Protein AF-A0A2H9QKM1-F1 (afdb_monomer)

Solvent-accessible surface area (backbone atoms only — not comparable to full-atom values): 17966 Å² total; per-residue (Å²): 13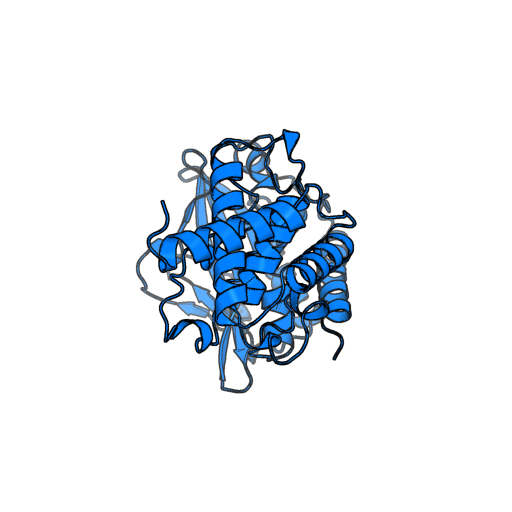3,66,40,66,62,49,45,54,48,51,54,49,50,53,55,52,51,42,43,75,68,54,23,48,74,51,79,57,64,64,47,59,53,91,86,40,88,87,45,83,39,29,61,50,55,57,64,81,44,51,69,33,75,79,66,63,50,54,87,57,21,40,31,41,58,24,64,21,42,41,70,70,60,76,67,61,73,90,49,93,82,51,65,68,65,73,42,75,77,72,76,69,18,51,45,38,22,36,29,37,41,32,26,55,92,40,57,63,59,53,42,54,49,51,48,44,44,44,46,64,74,67,57,45,59,59,92,38,41,38,35,42,32,52,82,85,57,70,80,45,66,63,45,59,77,74,36,54,68,49,70,47,90,68,71,69,67,86,36,51,42,77,74,90,47,90,63,34,37,29,46,40,33,37,36,26,39,52,34,89,87,68,48,71,41,76,45,34,36,44,26,46,30,27,47,73,90,44,70,52,20,38,37,39,38,28,43,45,36,53,33,47,16,53,74,70,55,44,72,56,70,69,37,38,76,52,55,82,56,51,57,86,84,56,72,70,42,53,68,58,51,36,49,44,39,37,47,25,53,59,40,58,46,69,69,91,74,57,49,73,68,51,52,52,54,50,53,51,44,46,46,48,49,32,51,49,24,67,76,70,74,49,54,59,67,56,54,44,51,33,30,30,54,41,16,34,72,78,69,74,30,67,56,65,69,68,53,56,58,54,37,49,52,42,41,50,50,53,52,29,55,77,68,73,49,130

Radius of gyration: 20.8 Å; Cα contacts (8 Å, |Δi|>4): 528; chains: 1; bounding box: 58×42×55 Å

Structure (mmCIF, N/CA/C/O backbone):
data_AF-A0A2H9QKM1-F1
#
_entry.id   AF-A0A2H9QKM1-F1
#
loop_
_atom_site.group_PDB
_atom_site.id
_atom_site.type_symbol
_atom_site.label_atom_id
_atom_site.label_alt_id
_atom_site.label_comp_id
_atom_site.label_asym_id
_atom_site.label_entity_id
_atom_site.label_seq_id
_atom_site.pdbx_PDB_ins_code
_atom_site.Cartn_x
_atom_site.Cartn_y
_atom_site.Cartn_z
_atom_site.occupancy
_atom_site.B_iso_or_equiv
_atom_site.auth_seq_id
_atom_site.auth_comp_id
_atom_site.auth_asym_id
_atom_site.auth_atom_id
_atom_site.pdbx_PDB_model_num
ATOM 1 N N . MET A 1 1 ? -13.437 -9.095 -16.627 1.00 64.94 1 MET A N 1
ATOM 2 C CA . MET A 1 1 ? -13.881 -8.281 -15.471 1.00 64.94 1 MET A CA 1
ATOM 3 C C . MET A 1 1 ? -13.025 -7.022 -15.435 1.00 64.94 1 MET A C 1
ATOM 5 O O . MET A 1 1 ? -11.835 -7.138 -15.683 1.00 64.94 1 MET A O 1
ATOM 9 N N . ASN A 1 2 ? -13.596 -5.833 -15.216 1.00 85.94 2 ASN A N 1
ATOM 10 C CA . ASN A 1 2 ? -12.816 -4.588 -15.209 1.00 85.94 2 ASN A CA 1
ATOM 11 C C . ASN A 1 2 ? -12.286 -4.306 -13.789 1.00 85.94 2 ASN A C 1
ATOM 13 O O . ASN A 1 2 ? -12.997 -3.730 -12.965 1.00 85.94 2 ASN A O 1
ATOM 17 N N . TYR A 1 3 ? -11.052 -4.738 -13.501 1.00 89.69 3 TYR A N 1
ATOM 18 C CA . TYR A 1 3 ? -10.410 -4.554 -12.191 1.00 89.69 3 TYR A CA 1
ATOM 19 C C . TYR A 1 3 ? -10.245 -3.080 -11.816 1.00 89.69 3 TYR A C 1
ATOM 21 O O . TYR A 1 3 ? -10.361 -2.734 -10.643 1.00 89.69 3 TYR A O 1
ATOM 29 N N . ASP A 1 4 ? -10.030 -2.193 -12.792 1.00 89.31 4 ASP A N 1
ATOM 30 C CA . ASP A 1 4 ? -9.910 -0.759 -12.531 1.00 89.31 4 ASP A CA 1
ATOM 31 C C . ASP A 1 4 ? -11.201 -0.166 -11.977 1.00 89.31 4 ASP A C 1
ATOM 33 O O . ASP A 1 4 ? -11.195 0.543 -10.969 1.00 89.31 4 ASP A O 1
ATOM 37 N N . TYR A 1 5 ? -12.317 -0.496 -12.628 1.00 92.31 5 TYR A N 1
ATOM 38 C CA . TYR A 1 5 ? -13.631 -0.085 -12.163 1.00 92.31 5 TYR A CA 1
ATOM 39 C C . TYR A 1 5 ? -13.862 -0.569 -10.730 1.00 92.31 5 TYR A C 1
ATOM 41 O O . TYR A 1 5 ? -14.272 0.221 -9.881 1.00 92.31 5 TYR A O 1
ATOM 49 N N . LEU A 1 6 ? -13.542 -1.834 -10.438 1.00 93.94 6 LEU A N 1
ATOM 50 C CA . LEU A 1 6 ? -13.761 -2.397 -9.110 1.00 93.94 6 LEU A CA 1
ATOM 51 C C . LEU A 1 6 ? -12.872 -1.753 -8.039 1.00 93.94 6 LEU A C 1
ATOM 53 O O . LEU A 1 6 ? -13.387 -1.387 -6.986 1.00 93.94 6 LEU A O 1
ATOM 57 N N . ARG A 1 7 ? -11.582 -1.518 -8.314 1.00 94.56 7 ARG A N 1
ATOM 58 C CA . ARG A 1 7 ? -10.702 -0.760 -7.405 1.00 94.56 7 ARG A CA 1
ATOM 59 C C . ARG A 1 7 ? -11.275 0.619 -7.096 1.00 94.56 7 ARG A C 1
ATOM 61 O O . ARG A 1 7 ? -11.343 1.019 -5.936 1.00 94.56 7 ARG A O 1
ATOM 68 N N . LYS A 1 8 ? -11.731 1.340 -8.125 1.00 95.19 8 LYS A N 1
ATOM 69 C CA . LYS A 1 8 ? -12.363 2.656 -7.959 1.00 95.19 8 LYS A CA 1
ATOM 70 C C . LYS A 1 8 ? -13.633 2.566 -7.107 1.00 95.19 8 LYS A C 1
ATOM 72 O O . LYS A 1 8 ? -13.843 3.436 -6.264 1.00 95.19 8 LYS A O 1
ATOM 77 N N . GLN A 1 9 ? -14.441 1.513 -7.265 1.00 97.50 9 GLN A N 1
ATOM 78 C CA . GLN A 1 9 ? -15.612 1.280 -6.411 1.00 97.50 9 GLN A CA 1
ATOM 79 C C . GLN A 1 9 ? -15.235 0.939 -4.966 1.00 97.50 9 GLN A C 1
ATOM 81 O O . GLN A 1 9 ? -15.855 1.480 -4.056 1.00 97.50 9 GLN A O 1
ATOM 86 N N . HIS A 1 10 ? -14.224 0.101 -4.728 1.00 97.69 10 HIS A N 1
ATOM 87 C CA . HIS A 1 10 ? -13.756 -0.219 -3.377 1.00 97.69 10 HIS A CA 1
ATOM 88 C C . HIS A 1 10 ? -13.208 1.025 -2.667 1.00 97.69 10 HIS A C 1
ATOM 90 O O . HIS A 1 10 ? -13.640 1.337 -1.561 1.00 97.69 10 HIS A O 1
ATOM 96 N N . ALA A 1 11 ? -12.361 1.814 -3.335 1.00 98.19 11 ALA A N 1
ATOM 97 C CA . ALA A 1 11 ? -11.878 3.083 -2.792 1.00 98.19 11 ALA A CA 1
ATOM 98 C C . ALA A 1 11 ? -13.027 4.052 -2.475 1.00 98.19 11 ALA A C 1
ATOM 100 O O . ALA A 1 11 ? -13.064 4.637 -1.396 1.00 98.19 11 ALA A O 1
ATOM 101 N N . LYS A 1 12 ? -13.998 4.195 -3.388 1.00 98.38 12 LYS A N 1
ATOM 102 C CA . LYS A 1 12 ? -15.183 5.028 -3.153 1.00 98.38 12 LYS A CA 1
ATOM 103 C C . LYS A 1 12 ? -16.004 4.519 -1.967 1.00 98.38 12 LYS A C 1
ATOM 105 O O . LYS A 1 12 ? -16.398 5.318 -1.129 1.00 98.38 12 LYS A O 1
ATOM 110 N N . THR A 1 13 ? -16.231 3.209 -1.885 1.00 98.69 13 THR A N 1
ATOM 111 C CA . THR A 1 13 ? -16.990 2.569 -0.801 1.00 98.69 13 THR A CA 1
ATOM 112 C C . THR A 1 13 ? -16.332 2.832 0.547 1.00 98.69 13 THR A C 1
ATOM 114 O O . THR A 1 13 ? -17.009 3.279 1.464 1.00 98.69 13 THR A O 1
ATOM 117 N N . PHE A 1 14 ? -15.016 2.632 0.645 1.00 98.81 14 PHE A N 1
ATOM 118 C CA . PHE A 1 14 ? -14.242 2.892 1.857 1.00 98.81 14 PHE A CA 1
ATOM 119 C C . PHE A 1 14 ? -14.338 4.358 2.301 1.00 98.81 14 PHE A C 1
ATOM 121 O O . PHE A 1 14 ? -14.746 4.639 3.425 1.00 98.81 14 PHE A O 1
ATOM 128 N N . LEU A 1 15 ? -14.022 5.299 1.404 1.00 98.75 15 LEU A N 1
ATOM 129 C CA . LEU A 1 15 ? -14.005 6.727 1.735 1.00 98.75 15 LEU A CA 1
ATOM 130 C C . LEU A 1 15 ? -15.406 7.255 2.069 1.00 98.75 15 LEU A C 1
ATOM 132 O O . LEU A 1 15 ? -15.564 8.027 3.009 1.00 98.75 15 LEU A O 1
ATOM 136 N N . SER A 1 16 ? -16.436 6.845 1.320 1.00 98.62 16 SER A N 1
ATOM 137 C CA . SER A 1 16 ? -17.819 7.235 1.612 1.00 98.62 16 SER A CA 1
ATOM 138 C C . SER A 1 16 ? -18.305 6.650 2.934 1.00 98.62 16 SER A C 1
ATOM 140 O O . SER A 1 16 ? -18.938 7.371 3.698 1.00 98.62 16 SER A O 1
ATOM 142 N N . PHE A 1 17 ? -17.965 5.396 3.238 1.00 98.81 17 PHE A N 1
ATOM 143 C CA . PHE A 1 17 ? -18.330 4.765 4.502 1.00 98.81 17 PHE A CA 1
ATOM 144 C C . PHE A 1 17 ? -17.767 5.523 5.706 1.00 98.81 17 PHE A C 1
ATOM 146 O O . PHE A 1 17 ? -18.523 5.912 6.591 1.00 98.81 17 PHE A O 1
ATOM 153 N N . PHE A 1 18 ? -16.463 5.797 5.731 1.00 98.62 18 PHE A N 1
ATOM 154 C CA . PHE A 1 18 ? -15.870 6.498 6.871 1.00 98.62 18 PHE A CA 1
ATOM 155 C C . PHE A 1 18 ? -16.282 7.969 6.939 1.00 98.62 18 PHE A C 1
ATOM 157 O O . PHE A 1 18 ? -16.478 8.499 8.030 1.00 98.62 18 PHE A O 1
ATOM 164 N N . LYS A 1 19 ? -16.557 8.607 5.795 1.00 98.56 19 LYS A N 1
ATOM 165 C CA . LYS A 1 19 ? -17.196 9.928 5.776 1.00 98.56 19 LYS A CA 1
ATOM 166 C C . LYS A 1 19 ? -18.591 9.913 6.416 1.00 98.56 19 LYS A C 1
ATOM 168 O O . LYS A 1 19 ? -18.924 10.833 7.156 1.00 98.56 19 LYS A O 1
ATOM 173 N N . GLU A 1 20 ? -19.406 8.886 6.160 1.00 98.50 20 GLU A N 1
ATOM 174 C CA . GLU A 1 20 ? -20.713 8.692 6.821 1.00 98.50 20 GLU A CA 1
ATOM 175 C C . GLU A 1 20 ? -20.558 8.482 8.338 1.00 98.50 20 GLU A C 1
ATOM 177 O O . GLU A 1 20 ? -21.416 8.912 9.107 1.00 98.50 20 GLU A O 1
ATOM 182 N N . LYS A 1 21 ? -19.439 7.888 8.773 1.00 98.31 21 LYS A N 1
ATOM 183 C CA . LYS A 1 21 ? -19.035 7.753 10.185 1.00 98.31 21 LYS A CA 1
ATOM 184 C C . LYS A 1 21 ? -18.364 9.005 10.766 1.00 98.31 21 LYS A C 1
ATOM 186 O O . LYS A 1 21 ? -17.842 8.951 11.871 1.00 98.31 21 LYS A O 1
ATOM 191 N N . GLN A 1 22 ? -18.431 10.132 10.052 1.00 98.25 22 GLN A N 1
ATOM 192 C CA . GLN A 1 22 ? -17.915 11.445 10.455 1.00 98.25 22 GLN A CA 1
ATOM 193 C C . GLN A 1 22 ? -16.386 11.579 10.490 1.00 98.25 22 GLN A C 1
ATOM 195 O O . GLN A 1 22 ? -15.899 12.578 11.004 1.00 98.25 22 GLN A O 1
ATOM 200 N N . TYR A 1 23 ? -15.632 10.655 9.892 1.00 98.62 23 TYR A N 1
ATOM 201 C CA . TYR A 1 23 ? -14.178 10.795 9.784 1.00 98.62 23 TYR A CA 1
ATOM 202 C C . TYR A 1 23 ? -13.805 11.970 8.872 1.00 98.62 23 TYR A C 1
ATOM 204 O O . TYR A 1 23 ? -14.441 12.186 7.830 1.00 98.62 23 TYR A O 1
ATOM 212 N N . SER A 1 24 ? -12.719 12.673 9.208 1.00 98.25 24 SER A N 1
ATOM 213 C CA . SER A 1 24 ? -12.088 13.627 8.292 1.00 98.25 24 SER A CA 1
ATOM 214 C C . SER A 1 24 ? -11.444 12.862 7.138 1.00 98.25 24 SER A C 1
ATOM 216 O O . SER A 1 24 ? -10.514 12.076 7.335 1.00 98.25 24 SER A O 1
ATOM 218 N N . VAL A 1 25 ? -11.960 13.060 5.922 1.00 98.38 25 VAL A N 1
ATOM 219 C CA . VAL A 1 25 ? -11.373 12.472 4.714 1.00 98.38 25 VAL A CA 1
ATOM 220 C C . VAL A 1 25 ? -10.275 13.393 4.199 1.00 98.38 25 VAL A C 1
ATOM 222 O O . VAL A 1 25 ? -10.558 14.419 3.579 1.00 98.38 25 VAL A O 1
ATOM 225 N N . GLU A 1 26 ? -9.032 12.994 4.434 1.00 97.56 26 GLU A N 1
ATOM 226 C CA . GLU A 1 26 ? -7.842 13.753 4.063 1.00 97.56 26 GLU A CA 1
ATOM 227 C C . GLU A 1 26 ? -7.451 13.532 2.597 1.00 97.56 26 GLU A C 1
ATOM 229 O O . GLU A 1 26 ? -7.730 12.497 1.977 1.00 97.56 26 GLU A O 1
ATOM 234 N N . SER A 1 27 ? -6.753 14.521 2.039 1.00 96.38 27 SER A N 1
ATOM 235 C CA . SER A 1 27 ? -6.103 14.368 0.736 1.00 96.38 27 SER A CA 1
ATOM 236 C C . SER A 1 27 ? -4.816 13.545 0.871 1.00 96.38 27 SER A C 1
ATOM 238 O O . SER A 1 27 ? -4.130 13.654 1.889 1.00 96.38 27 SER A O 1
ATOM 240 N N . PRO A 1 28 ? -4.447 12.734 -0.139 1.00 96.19 28 PRO A N 1
ATOM 241 C CA . PRO A 1 28 ? -3.165 12.039 -0.123 1.00 96.19 28 PRO A CA 1
ATOM 242 C C . PRO A 1 28 ? -2.004 13.029 -0.048 1.00 96.19 28 PRO A C 1
ATOM 244 O O . PRO A 1 28 ? -2.026 14.078 -0.692 1.00 96.19 28 PRO A O 1
ATOM 247 N N . SER A 1 29 ? -0.956 12.652 0.677 1.00 95.12 29 SER A N 1
ATOM 248 C CA . SER A 1 29 ? 0.327 13.346 0.620 1.00 95.12 29 SER A CA 1
ATOM 249 C C . SER A 1 29 ? 1.099 12.981 -0.645 1.00 95.12 29 SER A C 1
ATOM 251 O O . SER A 1 29 ? 0.873 11.939 -1.271 1.00 95.12 29 SER A O 1
ATOM 253 N N . ASN A 1 30 ? 2.060 13.834 -0.996 1.00 95.19 30 ASN A N 1
ATOM 254 C CA . ASN A 1 30 ? 3.051 13.524 -2.019 1.00 95.19 30 ASN A CA 1
ATOM 255 C C . ASN A 1 30 ? 3.827 12.252 -1.647 1.00 95.19 30 ASN A C 1
ATOM 257 O O . ASN A 1 30 ? 4.091 12.001 -0.476 1.00 95.19 30 ASN A O 1
ATOM 261 N N . LEU A 1 31 ? 4.232 11.470 -2.652 1.00 95.75 31 LEU A N 1
ATOM 262 C CA . LEU A 1 31 ? 5.018 10.248 -2.444 1.00 95.75 31 LEU A CA 1
ATOM 263 C C . LEU A 1 31 ? 6.388 10.508 -1.813 1.00 95.75 31 LEU A C 1
ATOM 265 O O . LEU A 1 31 ? 6.900 9.628 -1.136 1.00 95.75 31 LEU A O 1
ATOM 269 N N . ILE A 1 32 ? 6.973 11.687 -2.021 1.00 95.38 32 ILE A N 1
ATOM 270 C CA . ILE A 1 32 ? 8.165 12.126 -1.292 1.00 95.38 32 ILE A CA 1
ATOM 271 C C . ILE A 1 32 ? 7.682 12.942 -0.101 1.00 95.38 32 ILE A C 1
ATOM 273 O O . ILE A 1 32 ? 7.017 13.966 -0.283 1.00 95.38 32 ILE A O 1
ATOM 277 N N . SER A 1 33 ? 7.997 12.464 1.102 1.00 90.56 33 SER A N 1
ATOM 278 C CA . SER A 1 33 ? 7.629 13.152 2.336 1.00 90.56 33 SER A CA 1
ATOM 279 C C . SER A 1 33 ? 8.386 14.471 2.454 1.00 90.56 33 SER A C 1
ATOM 281 O O . SER A 1 33 ? 9.596 14.521 2.254 1.00 90.56 33 SER A O 1
ATOM 283 N N . GLU A 1 34 ? 7.679 15.539 2.814 1.00 85.81 34 GLU A N 1
ATOM 284 C CA . GLU A 1 34 ? 8.291 16.846 3.096 1.00 85.81 34 GLU A CA 1
ATOM 285 C C . GLU A 1 34 ? 8.785 16.951 4.544 1.00 85.81 34 GLU A C 1
ATOM 287 O O . GLU A 1 34 ? 9.627 17.788 4.854 1.00 85.81 34 GLU A O 1
ATOM 292 N N . ASN A 1 35 ? 8.271 16.086 5.424 1.00 82.31 35 ASN A N 1
ATOM 293 C CA . ASN A 1 35 ? 8.448 16.193 6.873 1.00 82.31 35 ASN A CA 1
ATOM 294 C C . ASN A 1 35 ? 9.149 14.977 7.494 1.00 82.31 35 ASN A C 1
ATOM 296 O O . ASN A 1 35 ? 9.444 14.987 8.686 1.00 82.31 35 ASN A O 1
ATOM 300 N N . ASP A 1 36 ? 9.409 13.925 6.715 1.00 85.25 36 ASP A N 1
ATOM 301 C CA . ASP A 1 36 ? 10.019 12.689 7.205 1.00 85.25 36 ASP A CA 1
ATOM 302 C C . ASP A 1 36 ? 11.167 12.238 6.297 1.00 85.25 36 ASP A C 1
ATOM 304 O O . ASP A 1 36 ? 10.972 11.513 5.324 1.00 85.25 36 ASP A O 1
ATOM 308 N N . ASN A 1 37 ? 12.383 12.641 6.669 1.00 83.81 37 ASN A N 1
ATOM 309 C CA . ASN A 1 37 ? 13.613 12.284 5.961 1.00 83.81 37 ASN A CA 1
ATOM 310 C C . ASN A 1 37 ? 14.050 10.825 6.192 1.00 83.81 37 ASN A C 1
ATOM 312 O O . ASN A 1 37 ? 15.034 10.379 5.596 1.00 83.81 37 ASN A O 1
ATOM 316 N N . THR A 1 38 ? 13.374 10.082 7.077 1.00 84.94 38 THR A N 1
ATOM 317 C CA . THR A 1 38 ? 13.650 8.653 7.298 1.00 84.94 38 THR A CA 1
ATOM 318 C C . THR A 1 38 ? 12.992 7.781 6.231 1.00 84.94 38 THR A C 1
ATOM 320 O O . THR A 1 38 ? 13.477 6.683 5.947 1.00 84.94 38 THR A O 1
ATOM 323 N N . LEU A 1 39 ? 11.931 8.286 5.596 1.00 90.56 39 LEU A N 1
ATOM 324 C CA . LEU A 1 39 ? 11.241 7.630 4.496 1.00 90.56 39 LEU A CA 1
ATOM 325 C C . LEU A 1 39 ? 11.806 8.100 3.158 1.00 90.56 39 LEU A C 1
ATOM 327 O O . LEU A 1 39 ? 11.890 9.292 2.884 1.00 90.56 39 LEU A O 1
ATOM 331 N N . LEU A 1 40 ? 12.156 7.143 2.295 1.00 93.31 40 LEU A N 1
ATOM 332 C CA . LEU A 1 40 ? 12.483 7.460 0.906 1.00 93.31 40 LEU A CA 1
ATOM 333 C C . LEU A 1 40 ? 11.212 7.795 0.116 1.00 93.31 40 LEU A C 1
ATOM 335 O O . LEU A 1 40 ? 11.159 8.779 -0.604 1.00 93.31 40 LEU A O 1
ATOM 339 N N . TYR A 1 41 ? 10.167 6.993 0.296 1.00 95.62 41 TYR A N 1
ATOM 340 C CA . TYR A 1 41 ? 8.842 7.257 -0.246 1.00 95.62 41 TYR A CA 1
ATOM 341 C C . TYR A 1 41 ? 7.792 6.927 0.812 1.00 95.62 41 TYR A C 1
ATOM 343 O O . TYR A 1 41 ? 8.013 6.057 1.658 1.00 95.62 41 TYR A O 1
ATOM 351 N N . ILE A 1 42 ? 6.642 7.593 0.742 1.00 95.94 42 ILE A N 1
ATOM 352 C CA . ILE A 1 42 ? 5.446 7.221 1.493 1.00 95.94 42 ILE A CA 1
ATOM 353 C C . ILE A 1 42 ? 5.086 5.779 1.128 1.00 95.94 42 ILE A C 1
ATOM 355 O O . ILE A 1 42 ? 4.816 5.461 -0.031 1.00 95.94 42 ILE A O 1
ATOM 359 N N . ASN A 1 43 ? 5.116 4.895 2.119 1.00 94.06 43 ASN A N 1
ATOM 360 C CA . ASN A 1 43 ? 5.041 3.442 1.957 1.00 94.06 43 ASN A CA 1
ATOM 361 C C . ASN A 1 43 ? 3.815 2.815 2.645 1.00 94.06 43 ASN A C 1
ATOM 363 O O . ASN A 1 43 ? 3.631 1.595 2.565 1.00 94.06 43 ASN A O 1
ATOM 367 N N . ASP A 1 44 ? 2.995 3.624 3.311 1.00 94.56 44 ASP A N 1
ATOM 368 C CA . ASP A 1 44 ? 1.761 3.251 4.000 1.00 94.56 44 ASP A CA 1
ATOM 369 C C . ASP A 1 44 ? 0.871 4.488 4.248 1.00 94.56 44 ASP A C 1
ATOM 371 O O . ASP A 1 44 ? 1.174 5.598 3.801 1.00 94.56 44 ASP A O 1
ATOM 375 N N . THR A 1 45 ? -0.263 4.279 4.920 1.00 96.25 45 THR A N 1
ATOM 376 C CA . THR A 1 45 ? -1.235 5.326 5.257 1.00 96.25 45 THR A CA 1
ATOM 377 C C . THR A 1 45 ? -0.886 6.104 6.519 1.00 96.25 45 THR A C 1
ATOM 379 O O . THR A 1 45 ? -1.379 7.218 6.674 1.00 96.25 45 THR A O 1
ATOM 382 N N . ILE A 1 46 ? -0.034 5.569 7.400 1.00 95.12 46 ILE A N 1
ATOM 383 C CA . ILE A 1 46 ? 0.363 6.266 8.626 1.00 95.12 46 ILE A CA 1
ATOM 384 C C . ILE A 1 46 ? 1.423 7.335 8.375 1.00 95.12 46 ILE A C 1
ATOM 386 O O . ILE A 1 46 ? 1.482 8.312 9.117 1.00 95.12 46 ILE A O 1
ATOM 390 N N . ALA A 1 47 ? 2.249 7.203 7.334 1.00 94.25 47 ALA A N 1
ATOM 391 C CA . ALA A 1 47 ? 3.311 8.162 7.051 1.00 94.25 47 ALA A CA 1
ATOM 392 C C . ALA A 1 47 ? 2.819 9.630 6.956 1.00 94.25 47 ALA A C 1
ATOM 394 O O . ALA A 1 47 ? 3.403 10.474 7.640 1.00 94.25 47 ALA A O 1
ATOM 395 N N . PRO A 1 48 ? 1.716 9.955 6.244 1.00 93.56 48 PRO A N 1
ATOM 396 C CA . PRO A 1 48 ? 1.075 11.278 6.298 1.00 93.56 48 PRO A CA 1
ATOM 397 C C . PRO A 1 48 ? 0.622 11.734 7.694 1.00 93.56 48 PRO A C 1
ATOM 399 O O . PRO A 1 48 ? 0.527 12.929 7.965 1.00 93.56 48 PRO A O 1
ATOM 402 N N . TRP A 1 49 ? 0.319 10.793 8.586 1.00 95.06 49 TRP A N 1
ATOM 403 C CA . TRP A 1 49 ? -0.290 11.043 9.891 1.00 95.06 49 TRP A CA 1
ATOM 404 C C . TRP A 1 49 ? 0.681 11.014 11.067 1.00 95.06 49 TRP A C 1
ATOM 406 O O . TRP A 1 49 ? 0.264 11.233 12.205 1.00 95.06 49 TRP A O 1
ATOM 416 N N . LYS A 1 50 ? 1.978 10.800 10.827 1.00 92.69 50 LYS A N 1
ATOM 417 C CA . LYS A 1 50 ? 3.002 10.753 11.883 1.00 92.69 50 LYS A CA 1
ATOM 418 C C . LYS A 1 50 ? 2.965 11.965 12.821 1.00 92.69 50 LYS A C 1
ATOM 420 O O . LYS A 1 50 ? 3.152 11.807 14.026 1.00 92.69 50 LYS A O 1
ATOM 425 N N . ASN A 1 51 ? 2.626 13.149 12.308 1.00 91.06 51 ASN A N 1
ATOM 426 C CA . ASN A 1 51 ? 2.479 14.366 13.114 1.00 91.06 51 ASN A CA 1
ATOM 427 C C . ASN A 1 51 ? 1.392 14.247 14.202 1.00 91.06 51 ASN A C 1
ATOM 429 O O . ASN A 1 51 ? 1.558 14.783 15.300 1.00 91.06 51 ASN A O 1
ATOM 433 N N . TYR A 1 52 ? 0.305 13.517 13.938 1.00 94.38 52 TYR A N 1
ATOM 434 C CA . TYR A 1 52 ? -0.766 13.291 14.914 1.00 94.38 52 TYR A CA 1
ATOM 435 C C . TYR A 1 52 ? -0.350 12.321 16.022 1.00 94.38 52 TYR A C 1
ATOM 437 O O . TYR A 1 52 ? -0.822 12.445 17.150 1.00 94.38 52 TYR A O 1
ATOM 445 N N . LEU A 1 53 ? 0.578 11.401 15.737 1.00 92.38 53 LEU A N 1
ATOM 446 C CA . LEU A 1 53 ? 1.114 10.478 16.742 1.00 92.38 53 LEU A CA 1
ATOM 447 C C . LEU A 1 53 ? 1.986 11.197 17.782 1.00 92.38 53 LEU A C 1
ATOM 449 O O . LEU A 1 53 ? 2.022 10.789 18.940 1.00 92.38 53 LEU A O 1
ATOM 453 N N . GLY A 1 54 ? 2.663 12.280 17.386 1.00 86.94 54 GLY A N 1
ATOM 454 C CA . GLY A 1 54 ? 3.431 13.139 18.295 1.00 86.94 54 GLY A CA 1
ATOM 455 C C . GLY A 1 54 ? 2.597 14.198 19.023 1.00 86.94 54 GLY A C 1
ATOM 456 O O . GLY A 1 54 ? 3.098 14.846 19.939 1.00 86.94 54 GLY A O 1
ATOM 457 N N . THR A 1 55 ? 1.340 14.394 18.619 1.00 89.00 55 THR A N 1
ATOM 458 C CA . THR A 1 55 ? 0.452 15.426 19.166 1.00 89.00 55 THR A CA 1
ATOM 459 C C . THR A 1 55 ? -0.851 14.803 19.667 1.00 89.00 55 THR A C 1
ATOM 461 O O . THR A 1 55 ? -0.866 14.155 20.716 1.00 89.00 55 THR A O 1
ATOM 464 N N . GLN A 1 56 ? -1.948 14.999 18.942 1.00 92.69 56 GLN A N 1
ATOM 465 C CA . GLN A 1 56 ? -3.260 14.462 19.255 1.00 92.69 56 GLN A CA 1
ATOM 466 C C . GLN A 1 56 ? -3.932 13.997 17.967 1.00 92.69 56 GLN A C 1
ATOM 468 O O . GLN A 1 56 ? -4.060 14.765 17.017 1.00 92.69 56 GLN A O 1
ATOM 473 N N . ILE A 1 57 ? -4.402 12.749 17.960 1.00 96.88 57 ILE A N 1
ATOM 474 C CA . ILE A 1 57 ? -5.275 12.243 16.900 1.00 96.88 57 ILE A CA 1
ATOM 475 C C . ILE A 1 57 ? -6.644 12.934 17.032 1.00 96.88 57 ILE A C 1
ATOM 477 O O . ILE A 1 57 ? -7.189 12.936 18.143 1.00 96.88 57 ILE A O 1
ATOM 481 N N . PRO A 1 58 ? -7.206 13.506 15.949 1.00 96.19 58 PRO A N 1
ATOM 482 C CA . PRO A 1 58 ? -8.522 14.146 15.980 1.00 96.19 58 PRO A CA 1
ATOM 483 C C . PRO A 1 58 ? -9.627 13.209 16.486 1.00 96.19 58 PRO A C 1
ATOM 485 O O . PRO A 1 58 ? -9.598 12.001 16.232 1.00 96.19 58 PRO A O 1
ATOM 488 N N . GLU A 1 59 ? -10.600 13.754 17.221 1.00 94.44 59 GLU A N 1
ATOM 489 C CA . GLU A 1 59 ? -11.661 12.958 17.862 1.00 94.44 59 GLU A CA 1
ATOM 490 C C . GLU A 1 59 ? -12.587 12.286 16.844 1.00 94.44 59 GLU A C 1
ATOM 492 O O . GLU A 1 59 ? -13.080 11.177 17.071 1.00 94.44 59 GLU A O 1
ATOM 497 N N . GLU A 1 60 ? -12.805 12.961 15.720 1.00 95.50 60 GLU A N 1
ATOM 498 C CA . GLU A 1 60 ? -13.581 12.494 14.580 1.00 95.50 60 GLU A CA 1
ATOM 499 C C . GLU A 1 60 ? -12.910 11.333 13.832 1.00 95.50 60 GLU A C 1
ATOM 501 O O . GLU A 1 60 ? -13.590 10.574 13.147 1.00 95.50 60 GLU A O 1
ATOM 506 N N . GLY A 1 61 ? -11.597 11.148 14.006 1.00 98.31 61 GLY A N 1
ATOM 507 C CA . GLY A 1 61 ? -10.805 10.194 13.241 1.00 98.31 61 GLY A CA 1
ATOM 508 C C . GLY A 1 61 ? -10.440 10.699 11.844 1.00 98.31 61 GLY A C 1
ATOM 509 O O . GLY A 1 61 ? -11.054 11.605 11.283 1.00 98.31 61 GLY A O 1
ATOM 510 N N . LEU A 1 62 ? -9.410 10.093 11.269 1.00 98.56 62 LEU A N 1
ATOM 511 C CA . LEU A 1 62 ? -8.878 10.412 9.949 1.00 98.56 62 LEU A CA 1
ATOM 512 C C . LEU A 1 62 ? -9.092 9.235 9.010 1.00 98.56 62 LEU A C 1
ATOM 514 O O . LEU A 1 62 ? -8.985 8.083 9.421 1.00 98.56 62 LEU A O 1
ATOM 518 N N . CYS A 1 63 ? -9.370 9.518 7.746 1.00 98.56 63 CYS A N 1
ATOM 519 C CA . CYS A 1 63 ? -9.542 8.532 6.691 1.00 98.56 63 CYS A CA 1
ATOM 520 C C . CYS A 1 63 ? -8.834 9.024 5.433 1.00 98.56 63 CYS A C 1
ATOM 522 O O . CYS A 1 63 ? -8.974 10.190 5.069 1.00 98.56 63 CYS A O 1
ATOM 524 N N . LEU A 1 64 ? -8.087 8.163 4.742 1.00 98.25 64 LEU A N 1
ATOM 525 C CA . LEU A 1 64 ? -7.462 8.562 3.483 1.00 98.25 64 LEU A CA 1
ATOM 526 C C . LEU A 1 64 ? -7.279 7.415 2.495 1.00 98.25 64 LEU A C 1
ATOM 528 O O . LEU A 1 64 ? -7.383 6.229 2.819 1.00 98.25 64 LEU A O 1
ATOM 532 N N . LYS A 1 65 ? -6.959 7.819 1.265 1.00 98.25 65 LYS A N 1
ATOM 533 C CA . LYS A 1 65 ? -6.474 6.965 0.182 1.00 98.25 65 LYS A CA 1
ATOM 534 C C . LYS A 1 65 ? -5.103 7.473 -0.262 1.00 98.25 65 LYS A C 1
ATOM 536 O O . LYS A 1 65 ? -5.052 8.505 -0.925 1.00 98.25 65 LYS A O 1
ATOM 541 N N . GLN A 1 66 ? -4.031 6.752 0.052 1.00 97.94 66 GLN A N 1
ATOM 542 C CA . GLN A 1 66 ? -2.643 7.160 -0.192 1.00 97.94 66 GLN A CA 1
ATOM 543 C C . GLN A 1 66 ? -1.996 6.294 -1.278 1.00 97.94 66 GLN A C 1
ATOM 545 O O . GLN A 1 66 ? -1.930 5.079 -1.121 1.00 97.94 66 GLN A O 1
ATOM 550 N N . PRO A 1 67 ? -1.470 6.876 -2.366 1.00 97.44 67 PRO A N 1
ATOM 551 C CA . PRO A 1 67 ? -0.492 6.196 -3.207 1.00 97.44 67 PRO A CA 1
ATOM 552 C C . PRO A 1 67 ? 0.759 5.860 -2.388 1.00 97.44 67 PRO A C 1
ATOM 554 O O . PRO A 1 67 ? 1.333 6.742 -1.748 1.00 97.44 67 PRO A O 1
ATOM 557 N N . CYS A 1 68 ? 1.184 4.604 -2.421 1.00 97.06 68 CYS A N 1
ATOM 558 C CA . CYS A 1 68 ? 2.306 4.092 -1.649 1.00 97.06 68 CYS A CA 1
ATOM 559 C C . CYS A 1 68 ? 3.344 3.450 -2.573 1.00 97.06 68 CYS A C 1
ATOM 561 O O . CYS A 1 68 ? 2.994 2.798 -3.561 1.00 97.06 68 CYS A O 1
ATOM 563 N N . LEU A 1 69 ? 4.621 3.600 -2.221 1.00 96.31 69 LEU A N 1
ATOM 564 C CA . LEU A 1 69 ? 5.733 2.982 -2.933 1.00 96.31 69 LEU A CA 1
ATOM 565 C C . LEU A 1 69 ? 6.669 2.249 -1.964 1.00 96.31 69 LEU A C 1
ATOM 567 O O . LEU A 1 69 ? 7.172 2.803 -0.989 1.00 96.31 69 LEU A O 1
ATOM 571 N N . ARG A 1 70 ? 6.905 0.974 -2.262 1.00 92.75 70 ARG A N 1
ATOM 572 C CA . ARG A 1 70 ? 7.718 0.025 -1.505 1.00 92.75 70 ARG A CA 1
ATOM 573 C C . ARG A 1 70 ? 8.754 -0.594 -2.432 1.00 92.75 70 ARG A C 1
ATOM 575 O O . ARG A 1 70 ? 8.422 -1.319 -3.357 1.00 92.75 70 ARG A O 1
ATOM 582 N N . LEU A 1 71 ? 10.032 -0.327 -2.187 1.00 89.25 71 LEU A N 1
ATOM 583 C CA . LEU A 1 71 ? 11.104 -0.789 -3.078 1.00 89.25 71 LEU A CA 1
ATOM 584 C C . LEU A 1 71 ? 11.693 -2.151 -2.676 1.00 89.25 71 LEU A C 1
ATOM 586 O O . LEU A 1 71 ? 12.713 -2.558 -3.232 1.00 89.25 71 LEU A O 1
ATOM 590 N N . GLN A 1 72 ? 11.103 -2.866 -1.705 1.00 76.56 72 GLN A N 1
ATOM 591 C CA . GLN A 1 72 ? 11.653 -4.156 -1.266 1.00 76.56 72 GLN A CA 1
ATOM 592 C C . GLN A 1 72 ? 11.678 -5.183 -2.409 1.00 76.56 72 GLN A C 1
ATOM 594 O O . GLN A 1 72 ? 12.696 -5.846 -2.583 1.00 76.56 72 GLN A O 1
ATOM 599 N N . GLY A 1 73 ? 10.619 -5.247 -3.227 1.00 67.25 73 GLY A N 1
ATOM 600 C CA . GLY A 1 73 ? 10.520 -6.171 -4.368 1.00 67.25 73 GLY A CA 1
ATOM 601 C C . GLY A 1 73 ? 11.517 -5.896 -5.501 1.00 67.25 73 GLY A C 1
ATOM 602 O O . GLY A 1 73 ? 11.815 -6.785 -6.294 1.00 67.25 73 GLY A O 1
ATOM 603 N N . LEU A 1 74 ? 12.118 -4.699 -5.548 1.00 71.06 74 LEU A N 1
ATOM 604 C CA . LEU A 1 74 ? 13.182 -4.361 -6.507 1.00 71.06 74 LEU A CA 1
ATOM 605 C C . LEU A 1 74 ? 14.554 -4.920 -6.113 1.00 71.06 74 LEU A C 1
ATOM 607 O O . LEU A 1 74 ? 15.529 -4.779 -6.854 1.00 71.06 74 LEU A O 1
ATOM 611 N N . ARG A 1 75 ? 14.663 -5.479 -4.904 1.00 68.25 75 ARG A N 1
ATOM 612 C CA . ARG A 1 75 ? 15.880 -6.134 -4.410 1.00 68.25 75 ARG A CA 1
ATOM 613 C C . ARG A 1 75 ? 15.897 -7.625 -4.722 1.00 68.25 75 ARG A C 1
ATOM 615 O O . ARG A 1 75 ? 16.933 -8.248 -4.507 1.00 68.25 75 ARG A O 1
ATOM 622 N N . ASP A 1 76 ? 14.794 -8.166 -5.235 1.00 65.44 76 ASP A N 1
ATOM 623 C CA . ASP A 1 76 ? 14.736 -9.533 -5.726 1.00 65.44 76 ASP A CA 1
ATOM 624 C C . ASP A 1 76 ? 15.781 -9.687 -6.834 1.00 65.44 76 ASP A C 1
ATOM 626 O O . ASP A 1 76 ? 15.727 -9.009 -7.864 1.00 65.44 76 ASP A O 1
ATOM 630 N N . THR A 1 77 ? 16.779 -10.544 -6.617 1.00 58.09 77 THR A N 1
ATOM 631 C CA . THR A 1 77 ? 17.773 -10.813 -7.651 1.00 58.09 77 THR A CA 1
ATOM 632 C C . THR A 1 77 ? 17.069 -11.468 -8.826 1.00 58.09 77 THR A C 1
ATOM 634 O O . THR A 1 77 ? 16.361 -12.462 -8.664 1.00 58.09 77 THR A O 1
ATOM 637 N N . ILE A 1 78 ? 17.273 -10.927 -10.025 1.00 56.91 78 ILE A N 1
ATOM 638 C CA . ILE A 1 78 ? 16.877 -11.566 -11.281 1.00 56.91 78 ILE A CA 1
ATOM 639 C C . ILE A 1 78 ? 17.865 -12.719 -11.524 1.00 56.91 78 ILE A C 1
ATOM 641 O O . ILE A 1 78 ? 18.696 -12.677 -12.424 1.00 56.91 78 ILE A O 1
ATOM 645 N N . SER A 1 79 ? 17.869 -13.728 -10.650 1.00 52.19 79 SER A N 1
ATOM 646 C CA . SER A 1 79 ? 18.515 -14.996 -10.961 1.00 52.19 79 SER A CA 1
ATOM 647 C C . SER A 1 79 ? 17.618 -15.741 -11.942 1.00 52.19 79 SER A C 1
ATOM 649 O O . SER A 1 79 ? 16.415 -15.900 -11.707 1.00 52.19 79 SER A O 1
ATOM 651 N N . LEU A 1 80 ? 18.204 -16.173 -13.062 1.00 42.66 80 LEU A N 1
ATOM 652 C CA . LEU A 1 80 ? 17.593 -17.155 -13.955 1.00 42.66 80 LEU A CA 1
ATOM 653 C C . LEU A 1 80 ? 17.104 -18.327 -13.086 1.00 42.66 80 LEU A C 1
ATOM 655 O O . LEU A 1 80 ? 17.895 -18.862 -12.322 1.00 42.66 80 LEU A O 1
ATOM 659 N N . GLU A 1 81 ? 15.818 -18.681 -13.202 1.00 45.25 81 GLU A N 1
ATOM 660 C CA . GLU A 1 81 ? 15.065 -19.682 -12.404 1.00 45.25 81 GLU A CA 1
ATOM 661 C C . GLU A 1 81 ? 14.267 -19.175 -11.180 1.00 45.25 81 GLU A C 1
ATOM 663 O O . GLU A 1 81 ? 13.832 -19.971 -10.348 1.00 45.25 81 GLU A O 1
ATOM 668 N N . ASN A 1 82 ? 13.981 -17.873 -11.079 1.00 54.41 82 ASN A N 1
ATOM 669 C CA . ASN A 1 82 ? 13.249 -17.282 -9.950 1.00 54.41 82 ASN A CA 1
ATOM 670 C C . ASN A 1 82 ? 11.938 -18.001 -9.553 1.00 54.41 82 ASN A C 1
ATOM 672 O O . ASN A 1 82 ? 10.854 -17.727 -10.073 1.00 54.41 82 ASN A O 1
ATOM 676 N N . GLN A 1 83 ? 12.023 -18.800 -8.482 1.00 54.34 83 GLN A N 1
ATOM 677 C CA . GLN A 1 83 ? 10.891 -19.331 -7.710 1.00 54.34 83 GLN A CA 1
ATOM 678 C C . GLN A 1 83 ? 9.881 -18.233 -7.317 1.00 54.34 83 GLN A C 1
ATOM 680 O O . GLN A 1 83 ? 8.714 -18.525 -7.079 1.00 54.34 83 GLN A O 1
ATOM 685 N N . LEU A 1 84 ? 10.309 -16.964 -7.273 1.00 58.72 84 LEU A N 1
ATOM 686 C CA . LEU A 1 84 ? 9.481 -15.790 -6.982 1.00 58.72 84 LEU A CA 1
ATOM 687 C C . LEU A 1 84 ? 8.432 -15.484 -8.063 1.00 58.72 84 LEU A C 1
ATOM 689 O O . LEU A 1 84 ? 7.330 -15.064 -7.720 1.00 58.72 84 LEU A O 1
ATOM 693 N N . GLU A 1 85 ? 8.719 -15.743 -9.343 1.00 69.31 85 GLU A N 1
ATOM 694 C CA . GLU A 1 85 ? 7.710 -15.617 -10.409 1.00 69.31 85 GLU A CA 1
ATOM 695 C C . GLU A 1 85 ? 6.590 -16.652 -10.228 1.00 69.31 85 GLU A C 1
ATOM 697 O O . GLU A 1 85 ? 5.409 -16.372 -10.461 1.00 69.31 85 GLU A O 1
ATOM 702 N N . LEU A 1 86 ? 6.948 -17.826 -9.701 1.00 62.19 86 LEU A N 1
ATOM 703 C CA . LEU A 1 86 ? 6.029 -18.927 -9.421 1.00 62.19 86 LEU A CA 1
ATOM 704 C C . LEU A 1 86 ? 5.242 -18.743 -8.110 1.00 62.19 86 LEU A C 1
ATOM 706 O O . LEU A 1 86 ? 4.188 -19.356 -7.948 1.00 62.19 86 LEU A O 1
ATOM 710 N N . LYS A 1 87 ? 5.687 -17.882 -7.182 1.00 65.81 87 LYS A N 1
ATOM 711 C CA . LYS A 1 87 ? 4.955 -17.620 -5.929 1.00 65.81 87 LYS A CA 1
ATOM 712 C C . LYS A 1 87 ? 3.677 -16.831 -6.196 1.00 65.81 87 LYS A C 1
ATOM 714 O O . LYS A 1 87 ? 3.713 -15.743 -6.765 1.00 65.81 87 LYS A O 1
ATOM 719 N N . SER A 1 88 ? 2.535 -17.333 -5.732 1.00 60.38 88 SER A N 1
ATOM 720 C CA . SER A 1 88 ? 1.239 -16.629 -5.796 1.00 60.38 88 SER A CA 1
ATOM 721 C C . SER A 1 88 ? 1.140 -15.431 -4.835 1.00 60.38 88 SER A C 1
ATOM 723 O O . SER A 1 88 ? 0.189 -14.651 -4.891 1.00 60.38 88 SER A O 1
ATOM 725 N N . GLU A 1 89 ? 2.131 -15.264 -3.959 1.00 64.56 89 GLU A N 1
ATOM 726 C CA . GLU A 1 89 ? 2.225 -14.195 -2.971 1.00 64.56 89 GLU A CA 1
ATOM 727 C C . GLU A 1 89 ? 3.517 -13.411 -3.206 1.00 64.56 89 GLU A C 1
ATOM 729 O O . GLU A 1 89 ? 4.616 -13.880 -2.914 1.00 64.56 89 GLU A O 1
ATOM 734 N N . ARG A 1 90 ? 3.374 -12.215 -3.771 1.00 70.62 90 ARG A N 1
ATOM 735 C CA . ARG A 1 90 ? 4.440 -11.228 -3.936 1.00 70.62 90 ARG A CA 1
ATOM 736 C C . ARG A 1 90 ? 3.907 -9.906 -3.405 1.00 70.62 90 ARG A C 1
ATOM 738 O O . ARG A 1 90 ? 2.778 -9.530 -3.720 1.00 70.62 90 ARG A O 1
ATOM 745 N N . TYR A 1 91 ? 4.705 -9.219 -2.599 1.00 74.69 91 TYR A N 1
ATOM 746 C CA . TYR A 1 91 ? 4.411 -7.840 -2.235 1.00 74.69 91 TYR A CA 1
ATOM 747 C C . TYR A 1 91 ? 4.645 -6.955 -3.458 1.00 74.69 91 TYR A C 1
ATOM 749 O O . TYR A 1 91 ? 5.714 -7.004 -4.061 1.00 74.69 91 TYR A O 1
ATOM 757 N N . ILE A 1 92 ? 3.630 -6.186 -3.835 1.00 87.00 92 ILE A N 1
ATOM 758 C CA . ILE A 1 92 ? 3.719 -5.220 -4.930 1.00 87.00 92 ILE A CA 1
ATOM 759 C C . ILE A 1 92 ? 4.415 -3.950 -4.444 1.00 87.00 92 ILE A C 1
ATOM 761 O O . ILE A 1 92 ? 4.194 -3.513 -3.311 1.00 87.00 92 ILE A O 1
ATOM 765 N N . GLY A 1 93 ? 5.257 -3.365 -5.291 1.00 91.69 93 GLY A N 1
ATOM 766 C CA . GLY A 1 93 ? 6.001 -2.169 -4.942 1.00 91.69 93 GLY A CA 1
ATOM 767 C C . GLY A 1 93 ? 5.134 -0.916 -4.960 1.00 91.69 93 GLY A C 1
ATOM 768 O O . GLY A 1 93 ? 5.051 -0.217 -3.953 1.00 91.69 93 GLY A O 1
ATOM 769 N N . TYR A 1 94 ? 4.427 -0.651 -6.060 1.00 95.50 94 TYR A N 1
ATOM 770 C CA . TYR A 1 94 ? 3.401 0.396 -6.096 1.00 95.50 94 TYR A CA 1
ATOM 771 C C . TYR A 1 94 ? 2.016 -0.156 -5.755 1.00 95.50 94 TYR A C 1
ATOM 773 O O . TYR A 1 94 ? 1.562 -1.129 -6.366 1.00 95.50 94 TYR A O 1
ATOM 781 N N . PHE A 1 95 ? 1.318 0.517 -4.839 1.00 95.56 95 PHE A N 1
ATOM 782 C CA . PHE A 1 95 ? -0.068 0.223 -4.479 1.00 95.56 95 PHE A CA 1
ATOM 783 C C . PHE A 1 95 ? -0.780 1.459 -3.924 1.00 95.56 95 PHE A C 1
ATOM 785 O O . PHE A 1 95 ? -0.161 2.478 -3.632 1.00 95.56 95 PHE A O 1
ATOM 792 N N . THR A 1 96 ? -2.095 1.367 -3.749 1.00 97.50 96 THR A N 1
ATOM 793 C CA . THR A 1 96 ? -2.894 2.383 -3.062 1.00 97.50 96 THR A CA 1
ATOM 794 C C . THR A 1 96 ? -3.291 1.877 -1.680 1.00 97.50 96 THR A C 1
ATOM 796 O O . THR A 1 96 ? -4.055 0.922 -1.565 1.00 97.50 96 THR A O 1
ATOM 799 N N . GLY A 1 97 ? -2.805 2.516 -0.620 1.00 97.88 97 GLY A N 1
ATOM 800 C CA . GLY A 1 97 ? -3.262 2.282 0.745 1.00 97.88 97 GLY A CA 1
ATOM 801 C C . GL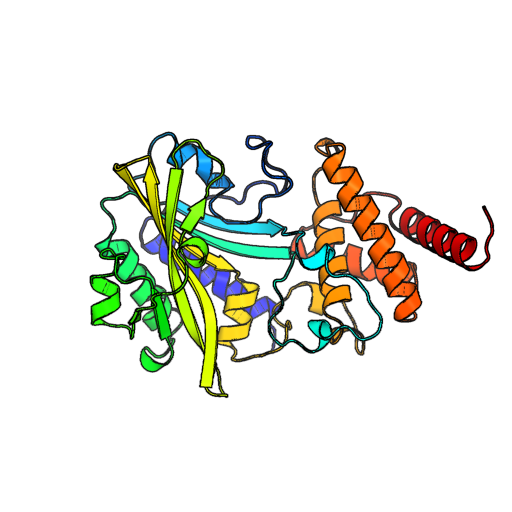Y A 1 97 ? -4.613 2.948 1.012 1.00 97.88 97 GLY A C 1
ATOM 802 O O . GLY A 1 97 ? -4.829 4.105 0.650 1.00 97.88 97 GLY A O 1
ATOM 803 N N . LEU A 1 98 ? -5.520 2.222 1.657 1.00 98.69 98 LEU A N 1
ATOM 804 C CA . LEU A 1 98 ? -6.728 2.751 2.284 1.00 98.69 98 LEU A CA 1
ATOM 805 C C . LEU A 1 98 ? -6.576 2.586 3.785 1.00 98.69 98 LEU A C 1
ATOM 807 O O . LEU A 1 98 ? -6.252 1.490 4.236 1.00 98.69 98 LEU A O 1
ATOM 811 N N . GLY A 1 99 ? -6.789 3.656 4.541 1.00 98.50 99 GLY A N 1
ATOM 812 C CA . GLY A 1 99 ? -6.526 3.630 5.971 1.00 98.50 99 GLY A CA 1
ATOM 813 C C . GLY A 1 99 ? -7.429 4.557 6.756 1.00 98.50 99 GLY A C 1
ATOM 814 O O . GLY A 1 99 ? -7.986 5.516 6.210 1.00 98.50 99 GLY A O 1
ATOM 815 N N . ILE A 1 100 ? -7.537 4.260 8.044 1.00 98.81 100 ILE A N 1
ATOM 816 C CA . ILE A 1 100 ? -8.085 5.136 9.068 1.00 98.81 100 ILE A CA 1
ATOM 817 C C . ILE A 1 100 ? -7.131 5.247 10.256 1.00 98.81 100 ILE A C 1
ATOM 819 O O . ILE A 1 100 ? -6.392 4.305 10.543 1.00 98.81 100 ILE A O 1
ATOM 823 N N . LEU A 1 101 ? -7.197 6.371 10.966 1.00 98.75 101 LEU A N 1
ATOM 824 C CA . LEU A 1 101 ? -6.524 6.594 12.244 1.00 98.75 101 LEU A CA 1
ATOM 825 C C . LEU A 1 101 ? -7.511 7.225 13.227 1.00 98.75 101 LEU A C 1
ATOM 827 O O . LEU A 1 101 ? -8.102 8.260 12.929 1.00 98.75 101 LEU A O 1
ATOM 831 N N . VAL A 1 102 ? -7.682 6.627 14.402 1.00 98.50 102 VAL A N 1
ATOM 832 C CA . VAL A 1 102 ? -8.616 7.113 15.430 1.00 98.50 102 VAL A CA 1
ATOM 833 C C . VAL A 1 102 ? -7.970 7.218 16.796 1.00 98.50 102 VAL A C 1
ATOM 835 O O . VAL A 1 102 ? -7.046 6.475 17.121 1.00 98.50 102 VAL A O 1
ATOM 838 N N . GLY A 1 103 ? -8.487 8.134 17.615 1.00 98.06 103 GLY A N 1
ATOM 839 C CA . GLY A 1 103 ? -8.057 8.298 18.999 1.00 98.06 103 GLY A CA 1
ATOM 840 C C . GLY A 1 103 ? -8.357 7.075 19.884 1.00 98.06 103 GLY A C 1
ATOM 841 O O . GLY A 1 103 ? -9.136 6.188 19.522 1.00 98.06 103 GLY A O 1
ATOM 842 N N . PRO A 1 104 ? -7.788 7.030 21.099 1.00 97.12 104 PRO A N 1
ATOM 843 C CA . PRO A 1 104 ? -7.794 5.833 21.942 1.00 97.12 104 PRO A CA 1
ATOM 844 C C . PRO A 1 104 ? -9.184 5.514 22.516 1.00 97.12 104 PRO A C 1
ATOM 846 O O . PRO A 1 104 ? -9.473 4.367 22.844 1.00 97.12 104 PRO A O 1
ATOM 849 N N . ASN A 1 105 ? -10.075 6.507 22.576 1.00 96.50 105 ASN A N 1
ATOM 850 C CA . ASN A 1 105 ? -11.440 6.366 23.091 1.00 96.50 105 ASN A CA 1
ATOM 851 C C . ASN A 1 105 ? -12.405 5.686 22.097 1.00 96.50 105 ASN A C 1
ATOM 853 O O . ASN A 1 105 ? -13.577 5.499 22.416 1.00 96.50 105 ASN A O 1
ATOM 857 N N . LYS A 1 106 ? -11.936 5.331 20.892 1.00 96.62 106 LYS A N 1
ATOM 858 C CA . LYS A 1 106 ? -12.737 4.757 19.797 1.00 96.62 106 LYS A CA 1
ATOM 859 C C . LYS A 1 106 ? -12.542 3.243 19.623 1.00 96.62 106 LYS A C 1
ATOM 861 O O . LYS A 1 106 ? -12.944 2.696 18.606 1.00 96.62 106 LYS A O 1
ATOM 866 N N . GLU A 1 107 ? -11.952 2.553 20.601 1.00 96.69 107 GLU A N 1
ATOM 867 C CA . GLU A 1 107 ? -11.611 1.119 20.522 1.00 96.69 107 GLU A CA 1
ATOM 868 C C . GLU A 1 107 ? -12.779 0.218 20.093 1.00 96.69 107 GLU A C 1
ATOM 870 O O . GLU A 1 107 ? -12.640 -0.593 19.178 1.00 96.69 107 GLU A O 1
ATOM 875 N N . ASN A 1 108 ? -13.938 0.348 20.740 1.00 97.81 108 ASN A N 1
ATOM 876 C CA . ASN A 1 108 ? -15.099 -0.469 20.389 1.00 97.81 108 ASN A CA 1
ATOM 877 C C . ASN A 1 108 ? -15.720 -0.002 19.068 1.00 97.81 108 ASN A C 1
ATOM 879 O O . ASN A 1 108 ? -16.026 -0.831 18.215 1.00 97.81 108 ASN A O 1
ATOM 883 N N . SER A 1 109 ? -15.854 1.315 18.870 1.00 97.75 109 SER A N 1
ATOM 884 C CA . SER A 1 109 ? -16.498 1.863 17.672 1.00 97.75 109 SER A CA 1
ATOM 885 C C . SER A 1 109 ? -15.726 1.519 16.400 1.00 97.75 109 SER A C 1
ATOM 887 O O . SER A 1 109 ? -16.337 1.120 15.416 1.00 97.75 109 SER A O 1
ATOM 889 N N . VAL A 1 110 ? -14.390 1.579 16.421 1.00 98.25 110 VAL A N 1
ATOM 890 C CA . VAL A 1 110 ? -13.576 1.251 15.241 1.00 98.25 110 VAL A CA 1
ATOM 891 C C . VAL A 1 110 ? -13.720 -0.220 14.849 1.00 98.25 110 VAL A C 1
ATOM 893 O O . VAL A 1 110 ? -13.798 -0.548 13.669 1.00 98.25 110 VAL A O 1
ATOM 896 N N . GLN A 1 111 ? -13.837 -1.122 15.825 1.00 98.56 111 GLN A N 1
ATOM 897 C CA . GLN A 1 111 ? -14.082 -2.539 15.558 1.00 98.56 111 GLN A CA 1
ATOM 898 C C . GLN A 1 111 ? -15.474 -2.788 14.969 1.00 98.56 111 GLN A C 1
ATOM 900 O O . GLN A 1 111 ? -15.605 -3.563 14.021 1.00 98.56 111 GLN A O 1
ATOM 905 N N . GLU A 1 112 ? -16.506 -2.132 15.503 1.00 98.62 112 GLU A N 1
ATOM 906 C CA . GLU A 1 112 ? -17.873 -2.199 14.968 1.00 98.62 112 GLU A CA 1
ATOM 907 C C . GLU A 1 112 ? -17.939 -1.659 13.533 1.00 98.62 112 GLU A C 1
ATOM 909 O O . GLU A 1 112 ? -18.560 -2.269 12.663 1.00 98.62 112 GLU A O 1
ATOM 914 N N . GLU A 1 113 ? -17.238 -0.561 13.257 1.00 98.69 113 GLU A N 1
ATOM 915 C CA . GLU A 1 113 ? -17.154 0.046 11.930 1.00 98.69 113 GLU A CA 1
ATOM 916 C C . GLU A 1 113 ? -16.406 -0.845 10.931 1.00 98.69 113 GLU A C 1
ATOM 918 O O . GLU A 1 113 ? -16.849 -0.985 9.791 1.00 98.69 113 GLU A O 1
ATOM 923 N N . ILE A 1 114 ? -15.320 -1.510 11.342 1.00 98.69 114 ILE A N 1
ATOM 924 C CA . ILE A 1 114 ? -14.620 -2.498 10.503 1.00 98.69 114 ILE A CA 1
ATOM 925 C C . ILE A 1 114 ? -15.545 -3.676 10.168 1.00 98.69 114 ILE A C 1
ATOM 927 O O . ILE A 1 114 ? -15.600 -4.111 9.015 1.00 98.69 114 ILE A O 1
ATOM 931 N N . LEU A 1 115 ? -16.305 -4.181 11.145 1.00 98.62 115 LEU A N 1
ATOM 932 C CA . LEU A 1 115 ? -17.286 -5.247 10.918 1.00 98.62 115 LEU A CA 1
ATOM 933 C C . LEU A 1 115 ? -18.385 -4.799 9.950 1.00 98.62 115 LEU A C 1
ATOM 935 O O . LEU A 1 115 ? -18.708 -5.527 9.012 1.00 98.62 115 LEU A O 1
ATOM 939 N N . GLU A 1 116 ? -18.931 -3.597 10.125 1.00 98.69 116 GLU A N 1
ATOM 940 C CA . GLU A 1 116 ? -19.935 -3.031 9.222 1.00 98.69 116 GLU A CA 1
ATOM 941 C C . GLU A 1 116 ? -19.386 -2.864 7.797 1.00 98.69 116 GLU A C 1
ATOM 943 O O . GLU A 1 116 ? -20.038 -3.261 6.824 1.00 98.69 116 GLU A O 1
ATOM 948 N N . LEU A 1 117 ? -18.162 -2.353 7.656 1.00 98.75 117 LEU A N 1
ATOM 949 C CA . LEU A 1 117 ? -17.494 -2.213 6.367 1.00 98.75 117 LEU A CA 1
ATOM 950 C C . LEU A 1 117 ? -17.362 -3.569 5.661 1.00 98.75 117 LEU A C 1
ATOM 952 O O . LEU A 1 117 ? -17.781 -3.713 4.511 1.00 98.75 117 LEU A O 1
ATOM 956 N N . LEU A 1 118 ? -16.794 -4.572 6.333 1.00 98.50 118 LEU A N 1
ATOM 957 C CA . LEU A 1 118 ? -16.502 -5.869 5.720 1.00 98.50 118 LEU A CA 1
ATOM 958 C C . LEU A 1 118 ? -17.775 -6.693 5.471 1.00 98.50 118 LEU A C 1
ATOM 960 O O . LEU A 1 118 ? -17.967 -7.218 4.372 1.00 98.50 118 LEU A O 1
ATOM 964 N N . LEU A 1 119 ? -18.665 -6.786 6.460 1.00 98.44 119 LEU A N 1
ATOM 965 C CA . LEU A 1 119 ? -19.832 -7.669 6.411 1.00 98.44 119 LEU A CA 1
ATOM 966 C C . LEU A 1 119 ? -21.032 -7.034 5.706 1.00 98.44 119 LEU A C 1
ATOM 968 O O . LEU A 1 119 ? -21.784 -7.741 5.040 1.00 98.44 119 LEU A O 1
ATOM 972 N N . GLN A 1 120 ? -21.233 -5.719 5.829 1.00 98.12 120 GLN A N 1
ATOM 973 C CA . GLN A 1 120 ? -22.432 -5.057 5.299 1.00 98.12 120 GLN A CA 1
ATOM 974 C C . GLN A 1 120 ? -22.148 -4.295 4.006 1.00 98.12 120 GLN A C 1
ATOM 976 O O . GLN A 1 120 ? -22.876 -4.467 3.025 1.00 98.12 120 GLN A O 1
ATOM 981 N N . LYS A 1 121 ? -21.089 -3.475 3.969 1.00 98.31 121 LYS A N 1
ATOM 982 C CA . LYS A 1 121 ? -20.764 -2.686 2.768 1.00 98.31 121 LYS A CA 1
ATOM 983 C C . LYS A 1 121 ? -20.116 -3.551 1.687 1.00 98.31 121 LYS A C 1
ATOM 985 O O . LYS A 1 121 ? -20.588 -3.543 0.551 1.00 98.31 121 LYS A O 1
ATOM 990 N N . TYR A 1 122 ? -19.104 -4.345 2.038 1.00 97.88 122 TYR A N 1
ATOM 991 C CA . TYR A 1 122 ? -18.468 -5.287 1.109 1.00 97.88 122 TYR A CA 1
ATOM 992 C C . TYR A 1 122 ? -19.193 -6.631 0.995 1.00 97.88 122 TYR A C 1
ATOM 994 O O . TYR A 1 122 ? -18.931 -7.376 0.053 1.00 97.88 122 TYR A O 1
ATOM 1002 N N . LYS A 1 123 ? -20.134 -6.935 1.900 1.00 97.81 123 LYS A N 1
ATOM 1003 C CA . LYS A 1 123 ? -20.931 -8.176 1.881 1.00 97.81 123 LYS A CA 1
ATOM 1004 C C . LYS A 1 123 ? -20.076 -9.445 1.917 1.00 97.81 123 LYS A C 1
ATOM 1006 O O . LYS A 1 123 ? -20.432 -10.465 1.325 1.00 97.81 123 LYS A O 1
ATOM 1011 N N . ILE A 1 124 ? -18.937 -9.386 2.603 1.00 97.75 124 ILE A N 1
ATOM 1012 C CA . ILE A 1 124 ? -18.089 -10.553 2.817 1.00 97.75 124 ILE A CA 1
ATOM 1013 C C . ILE A 1 124 ? -18.776 -11.446 3.849 1.00 97.75 124 ILE A C 1
ATOM 1015 O O . ILE A 1 124 ? -19.201 -10.984 4.905 1.00 97.75 124 ILE A O 1
ATOM 1019 N N . LEU A 1 125 ? -18.886 -12.741 3.551 1.00 97.19 125 LEU A N 1
ATOM 1020 C CA . LEU A 1 125 ? -19.417 -13.703 4.511 1.00 97.19 125 LEU A CA 1
ATOM 1021 C C . LEU A 1 125 ? -18.508 -13.771 5.739 1.00 97.19 125 LEU A C 1
ATOM 1023 O O . LEU A 1 125 ? -17.301 -13.966 5.611 1.00 97.19 125 LEU A O 1
ATOM 1027 N N . GLN A 1 126 ? -19.106 -13.690 6.925 1.00 97.50 126 GLN A N 1
ATOM 1028 C CA . GLN A 1 126 ? -18.405 -13.760 8.208 1.00 97.50 126 GLN A CA 1
ATOM 1029 C C . GLN A 1 126 ? -17.490 -14.993 8.314 1.00 97.50 126 GLN A C 1
ATOM 1031 O O . GLN A 1 126 ? -16.350 -14.878 8.743 1.00 97.50 126 GLN A O 1
ATOM 1036 N N . SER A 1 127 ? -17.942 -16.156 7.829 1.00 96.62 127 SER A N 1
ATOM 1037 C CA . SER A 1 127 ? -17.175 -17.416 7.816 1.00 96.62 127 SER A CA 1
ATOM 1038 C C . SER A 1 127 ? -15.927 -17.405 6.919 1.00 96.62 127 SER A C 1
ATOM 1040 O O . SER A 1 127 ? -15.083 -18.306 7.005 1.00 96.62 127 SER A O 1
ATOM 1042 N N . ASN A 1 128 ? -15.801 -16.402 6.048 1.00 97.06 128 ASN A N 1
ATOM 1043 C CA . ASN A 1 128 ? -14.641 -16.221 5.184 1.00 97.06 128 ASN A CA 1
ATOM 1044 C C . ASN A 1 128 ? -13.596 -15.282 5.784 1.00 97.06 128 ASN A C 1
ATOM 1046 O O . ASN A 1 128 ? -12.499 -15.213 5.235 1.00 97.06 128 ASN A O 1
ATOM 1050 N N . ILE A 1 129 ? -13.900 -14.585 6.878 1.00 97.88 129 ILE A N 1
ATOM 1051 C CA . ILE A 1 129 ? -12.960 -13.685 7.542 1.00 97.88 129 ILE A CA 1
ATOM 1052 C C . ILE A 1 129 ? -12.377 -14.399 8.756 1.00 97.88 129 ILE A C 1
ATOM 1054 O O . ILE A 1 129 ? -13.105 -14.965 9.570 1.00 97.88 129 ILE A O 1
ATOM 1058 N N . LYS A 1 130 ? -11.053 -14.351 8.883 1.00 97.31 130 LYS A N 1
ATOM 1059 C CA . LYS A 1 130 ? -10.330 -14.841 10.057 1.00 97.31 130 LYS A CA 1
ATOM 1060 C C . LYS A 1 130 ? -9.316 -13.797 10.499 1.00 97.31 130 LYS A C 1
ATOM 1062 O O . LYS A 1 130 ? -8.703 -13.156 9.651 1.00 97.31 130 LYS A O 1
ATOM 1067 N N . ILE A 1 131 ? -9.135 -13.629 11.802 1.00 96.81 131 ILE A N 1
ATOM 1068 C CA . ILE A 1 131 ? -8.140 -12.711 12.362 1.00 96.81 131 ILE A CA 1
ATOM 1069 C C . ILE A 1 131 ? -6.983 -13.522 12.931 1.00 96.81 131 ILE A C 1
ATOM 1071 O O . ILE A 1 131 ? -7.197 -14.536 13.585 1.00 96.81 131 ILE A O 1
ATOM 1075 N N . PHE A 1 132 ? -5.761 -13.081 12.667 1.00 95.12 132 PHE A N 1
ATOM 1076 C CA . PHE A 1 132 ? -4.533 -13.637 13.219 1.00 95.12 132 PHE A CA 1
ATOM 1077 C C . PHE A 1 132 ? -3.960 -12.614 14.193 1.00 95.12 132 PHE A C 1
ATOM 1079 O O . PHE A 1 132 ? -3.707 -11.470 13.808 1.00 95.12 132 PHE A O 1
ATOM 1086 N N . ALA A 1 133 ? -3.798 -13.006 15.452 1.00 94.31 133 ALA A N 1
ATOM 1087 C CA . ALA A 1 133 ? -3.435 -12.101 16.535 1.00 94.31 133 ALA A CA 1
ATOM 1088 C C . ALA A 1 133 ? -2.589 -12.804 17.598 1.00 94.31 133 ALA A C 1
ATOM 1090 O O . ALA A 1 133 ? -2.613 -14.029 17.723 1.00 94.31 133 ALA A O 1
ATOM 1091 N N . ARG A 1 134 ? -1.880 -12.018 18.411 1.00 91.25 134 ARG A N 1
ATOM 1092 C CA . ARG A 1 134 ? -1.219 -12.518 19.623 1.00 91.25 134 ARG A CA 1
ATOM 1093 C C . ARG A 1 134 ? -2.202 -12.612 20.782 1.00 91.25 134 ARG A C 1
ATOM 1095 O O . ARG A 1 134 ? -3.188 -11.880 20.849 1.00 91.25 134 ARG A O 1
ATOM 1102 N N . THR A 1 135 ? -1.876 -13.459 21.752 1.00 88.19 135 THR A N 1
ATOM 1103 C CA . THR A 1 135 ? -2.677 -13.650 22.972 1.00 88.19 135 THR A CA 1
ATOM 1104 C C . THR A 1 135 ? -2.778 -12.404 23.854 1.00 88.19 135 THR A C 1
ATOM 1106 O O . THR A 1 135 ? -3.701 -12.317 24.652 1.00 88.19 135 THR A O 1
ATOM 1109 N N . ASP A 1 136 ? -1.850 -11.449 23.741 1.00 89.38 136 ASP A N 1
ATOM 1110 C CA . ASP A 1 136 ? -1.840 -10.208 24.527 1.00 89.38 136 ASP A CA 1
ATOM 1111 C C . ASP A 1 136 ? -2.626 -9.050 23.881 1.00 89.38 136 ASP A C 1
ATOM 1113 O O . ASP A 1 136 ? -2.669 -7.951 24.435 1.00 89.38 136 ASP A O 1
ATOM 1117 N N . MET A 1 137 ? -3.274 -9.276 22.732 1.00 92.44 137 MET A N 1
ATOM 1118 C CA . MET A 1 137 ? -4.067 -8.270 22.012 1.00 92.44 137 MET A CA 1
ATOM 1119 C C . MET A 1 137 ? -5.499 -8.174 22.547 1.00 92.44 137 MET A C 1
ATOM 1121 O O . MET A 1 137 ? -6.475 -8.513 21.876 1.00 92.44 137 MET A O 1
ATOM 1125 N N . ASN A 1 138 ? -5.627 -7.671 23.773 1.00 91.81 138 ASN A N 1
ATOM 1126 C CA . ASN A 1 138 ? -6.919 -7.536 24.455 1.00 91.81 138 ASN A CA 1
ATOM 1127 C C . ASN A 1 138 ? -7.884 -6.554 23.765 1.00 91.81 138 ASN A C 1
ATOM 1129 O O . ASN A 1 138 ? -9.088 -6.618 24.011 1.00 91.81 138 ASN A O 1
ATOM 1133 N N . PHE A 1 139 ? -7.382 -5.689 22.874 1.00 94.88 139 PHE A N 1
ATOM 1134 C CA . PHE A 1 139 ? -8.191 -4.711 22.145 1.00 94.88 139 PHE A CA 1
ATOM 1135 C C . PHE A 1 139 ? -9.163 -5.335 21.135 1.00 94.88 139 PHE A C 1
ATOM 1137 O O . PHE A 1 139 ? -10.005 -4.635 20.595 1.00 94.88 139 PHE A O 1
ATOM 1144 N N . LEU A 1 140 ? -9.104 -6.646 20.873 1.00 96.25 140 LEU A N 1
ATOM 1145 C CA . LEU A 1 140 ? -9.967 -7.343 19.906 1.00 96.25 140 LEU A CA 1
ATOM 1146 C C . LEU A 1 140 ? -11.332 -7.769 20.489 1.00 96.25 140 LEU A C 1
ATOM 1148 O O . LEU A 1 140 ? -11.990 -8.679 19.975 1.00 96.25 140 LEU A O 1
ATOM 1152 N N . GLY A 1 141 ? -11.764 -7.159 21.596 1.00 95.25 141 GLY A N 1
ATOM 1153 C CA . GLY A 1 141 ? -12.930 -7.590 22.375 1.00 95.25 141 GLY A CA 1
ATOM 1154 C C . GLY A 1 141 ? -14.263 -7.599 21.615 1.00 95.25 141 GLY A C 1
ATOM 1155 O O . GLY A 1 141 ? -15.115 -8.446 21.888 1.00 95.25 141 GLY A O 1
ATOM 1156 N N . VAL A 1 142 ? -14.469 -6.692 20.657 1.00 97.06 142 VAL A N 1
ATOM 1157 C CA . VAL A 1 142 ? -15.674 -6.695 19.809 1.00 97.06 142 VAL A CA 1
ATOM 1158 C C . VAL A 1 142 ? -15.512 -7.687 18.659 1.00 97.06 142 VAL A C 1
ATOM 1160 O O . VAL A 1 142 ? -16.409 -8.495 18.414 1.00 97.06 142 VAL A O 1
ATOM 1163 N N . LEU A 1 143 ? -14.355 -7.670 17.990 1.00 97.00 143 LEU A N 1
ATOM 1164 C CA . LEU A 1 143 ? -14.068 -8.541 16.847 1.00 97.00 143 LEU A CA 1
ATOM 1165 C C . LEU A 1 143 ? -14.152 -10.026 17.221 1.00 97.00 143 LEU A C 1
ATOM 1167 O O . LEU A 1 143 ? -14.782 -10.796 16.504 1.00 97.00 143 LEU A O 1
ATOM 1171 N N . SER A 1 144 ? -13.607 -10.412 18.375 1.00 95.25 144 SER A N 1
ATOM 1172 C CA . SER A 1 144 ? -13.614 -11.789 18.902 1.00 95.25 144 SER A CA 1
ATOM 1173 C C . SER A 1 144 ? -15.004 -12.379 19.146 1.00 95.25 144 SER A C 1
ATOM 1175 O O . SER A 1 144 ? -15.156 -13.597 19.187 1.00 95.25 144 SER A O 1
ATOM 1177 N N . LYS A 1 145 ? -16.035 -11.539 19.291 1.00 96.19 145 LYS A N 1
ATOM 1178 C CA . LYS A 1 145 ? -17.424 -11.999 19.452 1.00 96.19 145 LYS A CA 1
ATOM 1179 C C . LYS A 1 145 ? -18.076 -12.370 18.123 1.00 96.19 145 LYS A C 1
ATOM 1181 O O . LYS A 1 145 ? -19.086 -13.068 18.128 1.00 96.19 145 LYS A O 1
ATOM 1186 N N . GLN A 1 146 ? -17.546 -11.870 17.006 1.00 95.75 146 GLN A N 1
ATOM 1187 C CA . GLN A 1 146 ? -18.140 -12.044 15.679 1.00 95.75 146 GLN A CA 1
ATOM 1188 C C . GLN A 1 146 ? -17.232 -12.790 14.701 1.00 95.75 146 GLN A C 1
ATOM 1190 O O . GLN A 1 146 ? -17.732 -13.436 13.789 1.00 95.75 146 GLN A O 1
ATOM 1195 N N . LEU A 1 147 ? -15.915 -12.737 14.850 1.00 96.38 147 LEU A N 1
ATOM 1196 C CA . LEU A 1 147 ? -14.971 -13.339 13.914 1.00 96.38 147 LEU A CA 1
ATOM 1197 C C . LEU A 1 147 ? -14.143 -14.422 14.596 1.00 96.38 147 LEU A C 1
ATOM 1199 O O . LEU A 1 147 ? -13.842 -14.339 15.784 1.00 96.38 147 LEU A O 1
ATOM 1203 N N . ASP A 1 148 ? -13.757 -15.431 13.815 1.00 94.94 148 ASP A N 1
ATOM 1204 C CA . ASP A 1 148 ? -12.804 -16.446 14.259 1.00 94.94 148 ASP A CA 1
ATOM 1205 C C . ASP A 1 148 ? -11.423 -15.796 14.429 1.00 94.94 148 ASP A C 1
ATOM 1207 O O . ASP A 1 148 ? -10.890 -15.204 13.483 1.00 94.94 148 ASP A O 1
ATOM 1211 N N . ILE A 1 149 ? -10.852 -15.899 15.631 1.00 94.62 149 ILE A N 1
ATOM 1212 C CA . ILE A 1 149 ? -9.514 -15.394 15.943 1.00 94.62 149 ILE A CA 1
ATOM 1213 C C . ILE A 1 149 ? -8.578 -16.579 16.157 1.00 94.62 149 ILE A C 1
ATOM 1215 O O . ILE A 1 149 ? -8.735 -17.359 17.094 1.00 94.62 149 ILE A O 1
ATOM 1219 N N . ASN A 1 150 ? -7.561 -16.676 15.303 1.00 92.81 150 ASN A N 1
ATOM 1220 C CA . ASN A 1 150 ? -6.415 -17.535 15.534 1.00 92.81 150 ASN A CA 1
ATOM 1221 C C . ASN A 1 150 ? -5.425 -16.813 16.444 1.00 92.81 150 ASN A C 1
ATOM 1223 O O . ASN A 1 150 ? -4.830 -15.811 16.039 1.00 92.81 150 ASN A O 1
ATOM 1227 N N . LEU A 1 151 ? -5.254 -17.326 17.658 1.00 87.56 151 LEU A N 1
AT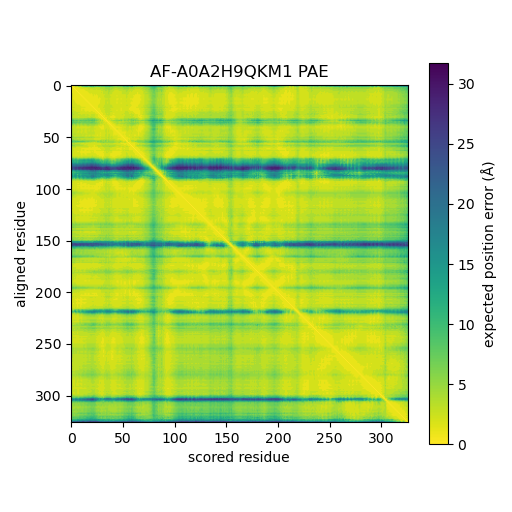OM 1228 C CA . LEU A 1 151 ? -4.237 -16.830 18.574 1.00 87.56 151 LEU A CA 1
ATOM 1229 C C . LEU A 1 151 ? -2.929 -17.570 18.312 1.00 87.56 151 LEU A C 1
ATOM 1231 O O . LEU A 1 151 ? -2.842 -18.781 18.508 1.00 87.56 151 LEU A O 1
ATOM 1235 N N . GLU A 1 152 ? -1.917 -16.837 17.863 1.00 83.56 152 GLU A N 1
ATOM 1236 C CA . GLU A 1 152 ? -0.603 -17.388 17.551 1.00 83.56 152 GLU A CA 1
ATOM 1237 C C . GLU A 1 152 ? 0.412 -17.062 18.648 1.00 83.56 152 GLU A C 1
ATOM 1239 O O . GLU A 1 152 ? 0.367 -16.004 19.277 1.00 83.56 152 GLU A O 1
ATOM 1244 N N . GLN A 1 153 ? 1.364 -17.977 18.845 1.00 66.94 153 GLN A N 1
ATOM 1245 C CA . GLN A 1 153 ? 2.546 -17.772 19.694 1.00 66.94 153 GLN A CA 1
ATOM 1246 C C . GLN A 1 153 ? 3.786 -17.365 18.875 1.00 66.94 153 GLN A C 1
ATOM 1248 O O . GLN A 1 153 ? 4.907 -17.452 19.371 1.00 66.94 153 GLN A O 1
ATOM 1253 N N . ASN A 1 154 ? 3.596 -16.987 17.605 1.00 61.38 154 ASN A N 1
ATOM 1254 C CA . ASN A 1 154 ? 4.675 -16.651 16.675 1.00 61.38 154 ASN A CA 1
ATOM 1255 C C . ASN A 1 154 ? 5.599 -15.542 17.225 1.00 61.38 154 ASN A C 1
ATOM 1257 O O . ASN A 1 154 ? 5.160 -14.730 18.044 1.00 61.38 154 ASN A O 1
ATOM 1261 N N . PRO A 1 155 ? 6.878 -15.501 16.790 1.00 56.06 155 PRO A N 1
ATOM 1262 C CA . PRO A 1 155 ? 7.869 -14.567 17.317 1.00 56.06 155 PRO A CA 1
ATOM 1263 C C . PRO A 1 155 ? 7.391 -13.115 17.202 1.00 56.06 155 PRO A C 1
ATOM 1265 O O . PRO A 1 155 ? 6.874 -12.708 16.161 1.00 56.06 155 PRO A O 1
ATOM 1268 N N . GLU A 1 156 ? 7.602 -12.355 18.281 1.00 62.09 156 GLU A N 1
ATOM 1269 C CA . GLU A 1 156 ? 7.026 -11.028 18.566 1.00 62.09 156 GLU A CA 1
ATOM 1270 C C . GLU A 1 156 ? 7.021 -10.064 17.359 1.00 62.09 156 GLU A C 1
ATOM 1272 O O . GLU A 1 156 ? 6.036 -9.367 17.126 1.00 62.09 156 GLU A O 1
ATOM 1277 N N . ILE A 1 157 ? 8.066 -10.130 16.524 1.00 69.38 157 ILE A N 1
ATOM 1278 C CA . ILE A 1 157 ? 8.360 -9.208 15.418 1.00 69.38 157 ILE A CA 1
ATOM 1279 C C . ILE A 1 157 ? 7.245 -9.112 14.362 1.00 69.38 157 ILE A C 1
ATOM 1281 O O . ILE A 1 157 ? 7.039 -8.028 13.829 1.00 69.38 157 ILE A O 1
ATOM 1285 N N . TYR A 1 158 ? 6.521 -10.193 14.033 1.00 78.88 158 TYR A N 1
ATOM 1286 C CA . TYR A 1 158 ? 5.506 -10.136 12.956 1.00 78.88 158 TYR A CA 1
ATOM 1287 C C . TYR A 1 158 ? 4.323 -9.215 13.298 1.00 78.88 158 TYR A C 1
ATOM 1289 O O . TYR A 1 158 ? 3.661 -8.675 12.414 1.00 78.88 158 TYR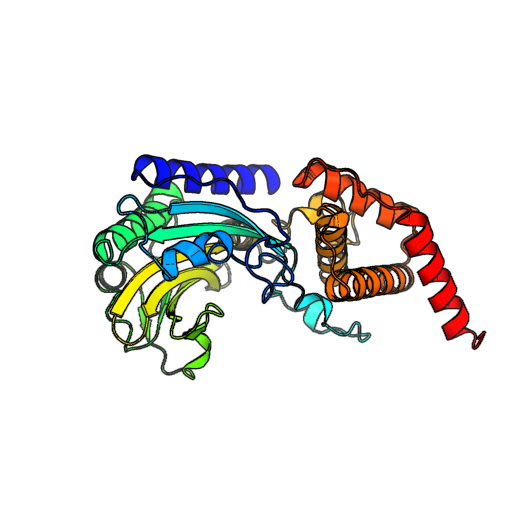 A O 1
ATOM 1297 N N . TYR A 1 159 ? 4.069 -9.029 14.589 1.00 86.06 159 TYR A N 1
ATOM 1298 C CA . TYR A 1 159 ? 2.928 -8.282 15.098 1.00 86.06 159 TYR A CA 1
ATOM 1299 C C . TYR A 1 159 ? 3.301 -6.910 15.654 1.00 86.06 159 TYR A C 1
ATOM 1301 O O . TYR A 1 159 ? 2.408 -6.134 16.001 1.00 86.06 159 TYR A O 1
ATOM 1309 N N . ASP A 1 160 ? 4.595 -6.616 15.737 1.00 90.75 160 ASP A N 1
ATOM 1310 C CA . ASP A 1 160 ? 5.113 -5.387 16.309 1.00 90.75 160 ASP A CA 1
ATOM 1311 C C . ASP A 1 160 ? 5.396 -4.363 15.205 1.00 90.75 160 ASP A C 1
ATOM 1313 O O . ASP A 1 160 ? 6.142 -4.607 14.256 1.00 90.75 160 ASP A O 1
ATOM 1317 N N . TRP A 1 161 ? 4.813 -3.179 15.359 1.00 91.50 161 TRP A N 1
ATOM 1318 C CA . TRP A 1 161 ? 4.925 -2.073 14.416 1.00 91.50 161 TRP A CA 1
ATOM 1319 C C . TRP A 1 161 ? 5.865 -1.004 14.948 1.00 91.50 161 TRP A C 1
ATOM 1321 O O . TRP A 1 161 ? 5.801 -0.617 16.118 1.00 91.50 161 TRP A O 1
ATOM 1331 N N . GLN A 1 162 ? 6.728 -0.500 14.069 1.00 90.94 162 GLN A N 1
ATOM 1332 C CA . GLN A 1 162 ? 7.597 0.638 14.347 1.00 90.94 162 GLN A CA 1
ATOM 1333 C C . GLN A 1 162 ? 7.254 1.781 13.401 1.00 90.94 162 GLN A C 1
ATOM 1335 O O . GLN A 1 162 ? 7.225 1.602 12.187 1.00 90.94 162 GLN A O 1
ATOM 1340 N N . TYR A 1 163 ? 7.055 2.970 13.965 1.00 90.12 163 TYR A N 1
ATOM 1341 C CA . TYR A 1 163 ? 6.646 4.155 13.207 1.00 90.12 163 TYR A CA 1
ATOM 1342 C C . TYR A 1 163 ? 7.817 5.088 12.853 1.00 90.12 163 TYR A C 1
ATOM 1344 O O . TYR A 1 163 ? 7.615 6.143 12.250 1.00 90.12 163 TYR A O 1
ATOM 1352 N N . GLY A 1 164 ? 9.052 4.716 13.212 1.00 86.19 164 GLY A N 1
ATOM 1353 C CA . GLY A 1 164 ? 10.239 5.559 13.018 1.00 86.19 164 GLY A CA 1
ATOM 1354 C C . GLY A 1 164 ? 10.230 6.834 13.871 1.00 86.19 164 GLY A C 1
ATOM 1355 O O . GLY A 1 164 ? 10.926 7.788 13.544 1.00 86.19 164 GLY A O 1
ATOM 1356 N N . LEU A 1 165 ? 9.423 6.854 14.935 1.00 87.25 165 LEU A N 1
ATOM 1357 C CA . LEU A 1 165 ? 9.328 7.934 15.913 1.00 87.25 165 LEU A CA 1
ATOM 1358 C C . LEU A 1 165 ? 9.746 7.407 17.285 1.00 87.25 165 LEU A C 1
ATOM 1360 O O . LEU A 1 165 ? 9.432 6.266 17.641 1.00 87.25 165 LEU A O 1
ATOM 1364 N N . ASP A 1 166 ? 10.422 8.251 18.061 1.00 88.56 166 ASP A N 1
ATOM 1365 C CA . ASP A 1 166 ? 10.907 7.883 19.387 1.00 88.56 166 ASP A CA 1
ATOM 1366 C C . ASP A 1 166 ? 9.755 7.421 20.285 1.00 88.56 166 ASP A C 1
ATOM 1368 O O . ASP A 1 166 ? 8.759 8.118 20.481 1.00 88.56 166 ASP A O 1
ATOM 1372 N N . ASN A 1 167 ? 9.912 6.224 20.852 1.00 91.19 167 ASN A N 1
ATOM 1373 C CA . ASN A 1 167 ? 8.963 5.575 21.759 1.00 91.19 167 ASN A CA 1
ATOM 1374 C C . ASN A 1 167 ? 7.578 5.246 21.181 1.00 91.19 167 ASN A C 1
ATOM 1376 O O . ASN A 1 167 ? 6.740 4.768 21.946 1.00 91.19 167 ASN A O 1
ATOM 1380 N N . ILE A 1 168 ? 7.332 5.437 19.878 1.00 95.12 168 ILE A N 1
ATOM 1381 C CA . ILE A 1 168 ? 6.044 5.100 19.257 1.00 95.12 168 ILE A CA 1
ATOM 1382 C C . ILE A 1 168 ? 6.104 3.722 18.601 1.00 95.12 168 ILE A C 1
ATOM 1384 O O . ILE A 1 168 ? 6.898 3.470 17.691 1.00 95.12 168 ILE A O 1
ATOM 1388 N N . LYS A 1 169 ? 5.238 2.825 19.071 1.00 95.75 169 LYS A N 1
ATOM 1389 C CA . LYS A 1 169 ? 5.137 1.431 18.625 1.00 95.75 169 LYS A CA 1
ATOM 1390 C C . LYS A 1 169 ? 3.680 1.044 18.415 1.00 95.75 169 LYS A C 1
ATOM 1392 O O . LYS A 1 169 ? 2.782 1.732 18.894 1.00 95.75 169 LYS A O 1
ATOM 1397 N N . GLY A 1 170 ? 3.447 -0.075 17.741 1.00 95.69 170 GLY A N 1
ATOM 1398 C CA . GLY A 1 170 ? 2.112 -0.646 17.620 1.00 95.69 170 GLY A CA 1
ATOM 1399 C C . GLY A 1 170 ? 2.089 -2.161 17.750 1.00 95.69 170 GLY A C 1
ATOM 1400 O O . GLY A 1 170 ? 3.116 -2.817 17.592 1.00 95.69 170 GLY A O 1
ATOM 1401 N N . LYS A 1 171 ? 0.905 -2.702 18.037 1.00 95.19 171 LYS A N 1
ATOM 1402 C CA . LYS A 1 171 ? 0.612 -4.139 18.028 1.00 95.19 171 LYS A CA 1
ATOM 1403 C C . LYS A 1 171 ? -0.542 -4.402 17.069 1.00 95.19 171 LYS A C 1
ATOM 1405 O O . LYS A 1 171 ? -1.634 -3.877 17.271 1.00 95.19 171 LYS A O 1
ATOM 1410 N N . GLY A 1 172 ? -0.290 -5.173 16.017 1.00 95.44 172 GLY A N 1
ATOM 1411 C CA . GLY A 1 172 ? -1.224 -5.362 14.907 1.00 95.44 172 GLY A CA 1
ATOM 1412 C C . GLY A 1 172 ? -1.900 -6.725 14.895 1.00 95.44 172 GLY A C 1
ATOM 1413 O O . GLY A 1 172 ? -1.225 -7.736 14.996 1.00 95.44 172 GLY A O 1
ATOM 1414 N N . ALA A 1 173 ? -3.211 -6.771 14.688 1.00 96.12 173 ALA A N 1
ATOM 1415 C CA . ALA A 1 173 ? -3.941 -7.978 14.320 1.00 96.12 173 ALA A CA 1
ATOM 1416 C C . ALA A 1 173 ? -4.179 -7.997 12.804 1.00 96.12 173 ALA A C 1
ATOM 1418 O O . ALA A 1 173 ? -4.572 -6.988 12.217 1.00 96.12 173 ALA A O 1
ATOM 1419 N N . THR A 1 174 ? -3.965 -9.147 12.167 1.00 95.94 174 THR A N 1
ATOM 1420 C CA . THR A 1 174 ? -4.045 -9.292 10.706 1.00 95.94 174 THR A CA 1
ATOM 1421 C C . THR A 1 174 ? -5.371 -9.917 10.290 1.00 95.94 174 THR A C 1
ATOM 1423 O O . THR A 1 174 ? -5.751 -10.978 10.781 1.00 95.94 174 THR A O 1
ATOM 1426 N N . PHE A 1 175 ? -6.071 -9.279 9.357 1.00 97.44 175 PHE A N 1
ATOM 1427 C CA . PHE A 1 175 ? -7.299 -9.780 8.754 1.00 97.44 175 PHE A CA 1
ATOM 1428 C C . PHE A 1 175 ? -6.969 -10.630 7.532 1.00 97.44 175 PHE A C 1
ATOM 1430 O O . PHE A 1 175 ? -6.285 -10.189 6.607 1.00 97.44 175 PHE A O 1
ATOM 1437 N N . MET A 1 176 ? -7.520 -11.839 7.507 1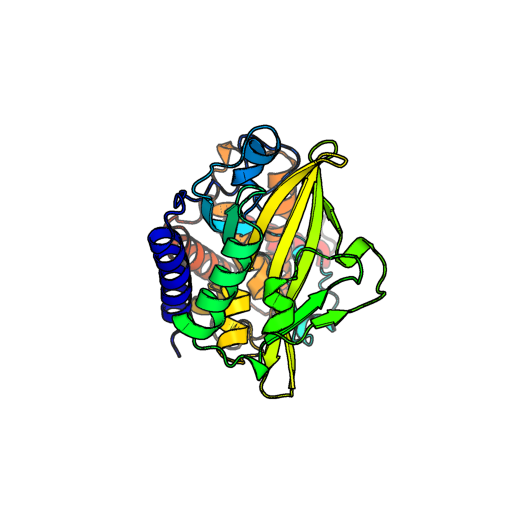.00 96.38 176 MET A N 1
ATOM 1438 C CA . MET A 1 176 ? -7.356 -12.812 6.438 1.00 96.38 176 MET A CA 1
ATOM 1439 C C . MET A 1 176 ? -8.702 -13.120 5.788 1.00 96.38 176 MET A C 1
ATOM 1441 O O . MET A 1 176 ? -9.717 -13.268 6.470 1.00 96.38 176 MET A O 1
ATOM 1445 N N . LEU A 1 177 ? -8.695 -13.288 4.468 1.00 95.81 177 LEU A N 1
ATOM 1446 C CA . LEU A 1 177 ? -9.849 -13.686 3.674 1.00 95.81 177 LEU A CA 1
ATOM 1447 C C . LEU A 1 177 ? -9.635 -15.072 3.061 1.00 95.81 177 LEU A C 1
ATOM 1449 O O . LEU A 1 177 ? -8.632 -15.327 2.384 1.00 95.81 177 LEU A O 1
ATOM 1453 N N . ARG A 1 178 ? -10.609 -15.958 3.265 1.00 95.56 178 ARG A N 1
ATOM 1454 C CA . ARG A 1 178 ? -10.646 -17.302 2.683 1.00 95.56 178 ARG A CA 1
ATOM 1455 C C . ARG A 1 178 ? -10.829 -17.247 1.166 1.00 95.56 178 ARG A C 1
ATOM 1457 O O . ARG A 1 178 ? -11.763 -16.627 0.663 1.00 95.56 178 ARG A O 1
ATOM 1464 N N . GLN A 1 179 ? -9.945 -17.935 0.453 1.00 92.75 179 GLN A N 1
ATOM 1465 C CA . GLN A 1 179 ? -9.959 -18.093 -1.001 1.00 92.75 179 GLN A CA 1
ATOM 1466 C C . GLN A 1 179 ? -10.685 -19.386 -1.419 1.00 92.75 179 GLN A C 1
ATOM 1468 O O . GLN A 1 179 ? -10.970 -20.245 -0.583 1.00 92.75 179 GLN A O 1
ATOM 1473 N N . LYS A 1 180 ? -10.943 -19.571 -2.726 1.00 91.75 180 LYS A N 1
ATOM 1474 C CA . LYS A 1 180 ? -11.626 -20.771 -3.273 1.00 91.75 180 LYS A CA 1
ATOM 1475 C C . LYS A 1 180 ? -10.934 -22.084 -2.924 1.00 91.75 180 LYS A C 1
ATOM 1477 O O . LYS A 1 180 ? -11.599 -23.083 -2.681 1.00 91.75 180 LYS A O 1
ATOM 1482 N N . ASN A 1 181 ? -9.605 -22.080 -2.885 1.00 90.31 181 ASN A N 1
ATOM 1483 C CA . ASN A 1 181 ? -8.790 -23.238 -2.510 1.00 90.31 181 ASN A CA 1
ATOM 1484 C C . ASN A 1 181 ? -8.655 -23.415 -0.986 1.00 90.31 181 ASN A C 1
ATOM 1486 O O . ASN A 1 181 ? -7.774 -24.138 -0.534 1.00 90.31 181 ASN A O 1
ATOM 1490 N N . ASN A 1 182 ? -9.493 -22.741 -0.191 1.00 91.31 182 ASN A N 1
ATOM 1491 C CA . ASN A 1 182 ? -9.451 -22.692 1.271 1.00 91.31 182 ASN A CA 1
ATOM 1492 C C . ASN A 1 182 ? -8.191 -22.067 1.885 1.00 91.31 182 ASN A C 1
ATOM 1494 O O . ASN A 1 182 ? -8.107 -22.008 3.113 1.00 91.31 182 ASN A O 1
ATOM 1498 N N . SER A 1 183 ? -7.256 -21.552 1.079 1.00 91.38 183 SER A N 1
ATOM 1499 C CA . SER A 1 183 ? -6.147 -20.756 1.606 1.00 91.38 183 SER A CA 1
ATOM 1500 C C . SER A 1 183 ? -6.664 -19.459 2.233 1.00 91.38 183 SER A C 1
ATOM 1502 O O . SER A 1 183 ? -7.717 -18.937 1.858 1.00 91.38 183 SER A O 1
ATOM 1504 N N . LEU A 1 184 ? -5.930 -18.948 3.215 1.00 92.19 184 LEU A N 1
ATOM 1505 C CA . LEU A 1 184 ? -6.195 -17.665 3.855 1.00 92.19 184 LEU A CA 1
ATOM 1506 C C . LEU A 1 184 ? -5.178 -16.659 3.327 1.00 92.19 184 LEU A C 1
ATOM 1508 O O . LEU A 1 184 ? -3.983 -16.942 3.332 1.00 92.19 184 LEU A O 1
ATOM 1512 N N . LYS A 1 185 ? -5.647 -15.499 2.864 1.00 92.00 185 LYS A N 1
ATOM 1513 C CA . LYS A 1 185 ? -4.783 -14.430 2.345 1.00 92.00 185 LYS A CA 1
ATOM 1514 C C . LYS A 1 185 ? -5.042 -13.137 3.094 1.00 92.00 185 LYS A C 1
ATOM 1516 O O . LYS A 1 185 ? -6.196 -12.805 3.345 1.00 92.00 185 LYS A O 1
ATOM 1521 N N . GLU A 1 186 ? -3.978 -12.412 3.403 1.00 92.62 186 GLU A N 1
ATOM 1522 C CA . GLU A 1 186 ? -4.050 -11.117 4.076 1.00 92.62 186 GLU A CA 1
ATOM 1523 C C . GLU A 1 186 ? -4.854 -10.100 3.257 1.00 92.62 186 GLU A C 1
ATOM 1525 O O . GLU A 1 186 ? -4.707 -10.006 2.034 1.00 92.62 186 GLU A O 1
ATOM 1530 N N . ILE A 1 187 ? -5.705 -9.343 3.951 1.00 94.56 187 ILE A N 1
ATOM 1531 C CA . ILE A 1 187 ? -6.500 -8.256 3.378 1.00 94.56 187 ILE A CA 1
ATOM 1532 C C . ILE A 1 187 ? -6.381 -6.936 4.132 1.00 94.56 187 ILE A C 1
ATOM 1534 O O . ILE A 1 187 ? -6.967 -5.973 3.661 1.00 94.56 187 ILE A O 1
ATOM 1538 N N . GLY A 1 188 ? -5.686 -6.873 5.270 1.00 95.69 188 GLY A N 1
ATOM 1539 C CA . GLY A 1 188 ? -5.550 -5.654 6.067 1.00 95.69 188 GLY A CA 1
ATOM 1540 C C . GLY A 1 188 ? -5.171 -5.923 7.513 1.00 95.69 188 GLY A C 1
ATOM 1541 O O . GLY A 1 188 ? -5.141 -7.074 7.946 1.00 95.69 188 GLY A O 1
ATOM 1542 N N . GLN A 1 189 ? -4.905 -4.862 8.268 1.00 97.31 189 GLN A N 1
ATOM 1543 C CA . GLN A 1 189 ? -4.463 -4.944 9.660 1.00 97.31 189 GLN A CA 1
ATOM 1544 C C . GLN A 1 189 ? -5.139 -3.876 10.514 1.00 97.31 189 GLN A C 1
ATOM 1546 O O . GLN A 1 189 ? -5.358 -2.765 10.041 1.00 97.31 189 GLN A O 1
ATOM 1551 N N . LEU A 1 190 ? -5.450 -4.226 11.766 1.00 98.31 190 LEU A N 1
ATOM 1552 C CA . LEU A 1 190 ? -5.838 -3.294 12.829 1.00 98.31 190 LEU A CA 1
ATOM 1553 C C . LEU A 1 190 ? -4.698 -3.228 13.841 1.00 98.31 190 LEU A C 1
ATOM 1555 O O . LEU A 1 190 ? -4.352 -4.246 14.436 1.00 98.31 190 LEU A O 1
ATOM 1559 N N . ILE A 1 191 ? -4.134 -2.047 14.041 1.00 98.19 191 ILE A N 1
ATOM 1560 C CA . ILE A 1 191 ? -2.966 -1.804 14.875 1.00 98.19 191 ILE A CA 1
ATOM 1561 C C . ILE A 1 191 ? -3.362 -0.892 16.024 1.00 98.19 191 ILE A C 1
ATOM 1563 O O . ILE A 1 191 ? -3.896 0.193 15.818 1.00 98.19 191 ILE A O 1
ATOM 1567 N N . GLU A 1 192 ? -3.078 -1.327 17.243 1.00 98.06 192 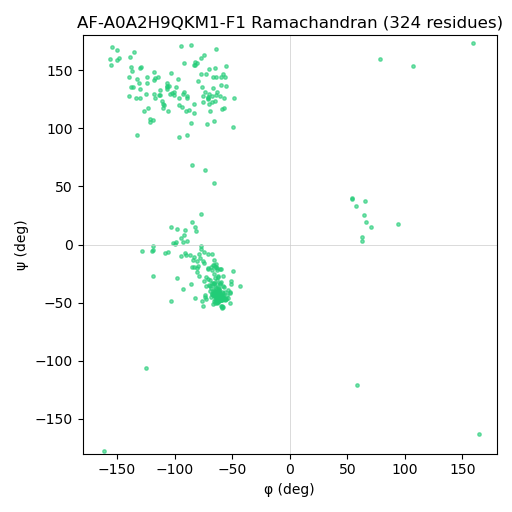GLU A N 1
ATOM 1568 C CA . GLU A 1 192 ? -3.166 -0.490 18.431 1.00 98.06 192 GLU A CA 1
ATOM 1569 C C . GLU A 1 192 ? -1.829 0.218 18.654 1.00 98.06 192 GLU A C 1
ATOM 1571 O O . GLU A 1 192 ? -0.783 -0.431 18.707 1.00 98.06 192 GLU A O 1
ATOM 1576 N N . ILE A 1 193 ? -1.863 1.546 18.762 1.00 98.06 193 ILE A N 1
ATOM 1577 C CA . ILE A 1 193 ? -0.682 2.413 18.759 1.00 98.06 193 ILE A CA 1
ATOM 1578 C C . ILE A 1 193 ? -0.419 2.948 20.162 1.00 98.06 193 ILE A C 1
ATOM 1580 O O . ILE A 1 193 ? -1.338 3.383 20.861 1.00 98.06 193 ILE A O 1
ATOM 1584 N N . TYR A 1 194 ? 0.854 2.990 20.546 1.00 96.62 194 TYR A N 1
ATOM 1585 C CA . TYR A 1 194 ? 1.309 3.384 21.872 1.00 96.62 194 TYR A CA 1
ATOM 1586 C C . TYR A 1 194 ? 2.527 4.304 21.823 1.00 96.62 194 TYR A C 1
ATOM 1588 O O . TYR A 1 194 ? 3.381 4.161 20.951 1.00 96.62 194 TYR A O 1
ATOM 1596 N N . SER A 1 195 ? 2.638 5.192 22.813 1.00 95.75 195 SER A N 1
ATOM 1597 C CA . SER A 1 195 ? 3.861 5.920 23.163 1.00 95.75 195 SER A CA 1
ATOM 1598 C C . SER A 1 195 ? 4.260 5.558 24.593 1.00 95.75 195 SER A C 1
ATOM 1600 O O . SER A 1 195 ? 3.581 5.936 25.552 1.00 95.75 195 SER A O 1
ATOM 1602 N N . GLY A 1 196 ? 5.321 4.761 24.746 1.00 92.50 196 GLY A N 1
ATOM 1603 C CA . GLY A 1 196 ? 5.613 4.103 26.024 1.00 92.50 196 GLY A CA 1
ATOM 1604 C C . GLY A 1 196 ? 4.441 3.215 26.465 1.00 92.50 196 GLY A C 1
ATOM 1605 O O . GLY A 1 196 ? 4.038 2.318 25.730 1.00 92.50 196 GLY A O 1
ATOM 1606 N N . GLU A 1 197 ? 3.871 3.481 27.642 1.00 92.19 197 GLU A N 1
ATOM 1607 C CA . GLU A 1 197 ? 2.680 2.778 28.158 1.00 92.19 197 GLU A CA 1
ATOM 1608 C C . GLU A 1 197 ? 1.353 3.449 27.757 1.00 92.19 197 GLU A C 1
ATOM 1610 O O . GLU A 1 197 ? 0.272 2.896 27.967 1.00 92.19 197 GLU A O 1
ATOM 1615 N N . LYS A 1 198 ? 1.402 4.654 27.176 1.00 95.25 198 LYS A N 1
ATOM 1616 C CA . LYS A 1 198 ? 0.205 5.422 26.826 1.00 95.25 198 LYS A CA 1
ATOM 1617 C C . LYS A 1 198 ? -0.350 4.955 25.484 1.00 95.25 198 LYS A C 1
ATOM 1619 O O . LYS A 1 198 ? 0.309 5.108 24.458 1.00 95.25 198 LYS A O 1
ATOM 1624 N N . LYS A 1 199 ? -1.600 4.487 25.474 1.00 96.81 199 LYS A N 1
ATOM 1625 C CA . LYS A 1 199 ? -2.359 4.240 24.241 1.00 96.81 199 LYS A CA 1
ATOM 1626 C C . LYS A 1 199 ? -2.610 5.561 23.507 1.00 96.81 199 LYS A C 1
ATOM 1628 O O . LYS A 1 199 ? -3.170 6.494 24.084 1.00 96.81 199 LYS A O 1
ATOM 1633 N N . LEU A 1 200 ? -2.184 5.638 22.251 1.00 97.56 200 LEU A N 1
ATOM 1634 C CA . LEU A 1 200 ? -2.396 6.794 21.383 1.00 97.56 200 LEU A CA 1
ATOM 1635 C C . LEU A 1 200 ? -3.658 6.653 20.542 1.00 97.56 200 LEU A C 1
ATOM 1637 O O . LEU A 1 200 ? -4.352 7.644 20.353 1.00 97.56 200 LEU A O 1
ATOM 1641 N N . GLY A 1 201 ? -3.961 5.454 20.048 1.00 97.94 201 GLY A N 1
ATOM 1642 C CA . GLY A 1 201 ? -5.066 5.265 19.118 1.00 97.94 201 GLY A CA 1
ATOM 1643 C C . GLY A 1 201 ? -5.021 3.940 18.378 1.00 97.94 201 GLY A C 1
ATOM 1644 O O . GLY A 1 201 ? -4.302 3.024 18.776 1.00 97.94 201 GLY A O 1
ATOM 1645 N N . TYR A 1 202 ? -5.786 3.873 17.293 1.00 98.50 202 TYR A N 1
ATOM 1646 C CA . TYR A 1 202 ? -5.876 2.708 16.422 1.00 98.50 202 TYR A CA 1
ATOM 1647 C C . TYR A 1 202 ? -5.721 3.104 14.965 1.00 98.50 202 TYR A C 1
ATOM 1649 O O . TYR A 1 202 ? -6.310 4.089 14.522 1.00 98.50 202 TYR A O 1
ATOM 1657 N N . GLU A 1 203 ? -4.988 2.295 14.218 1.00 98.38 203 GLU A N 1
ATOM 1658 C CA . GLU A 1 203 ? -4.900 2.361 12.766 1.00 98.38 203 GLU A CA 1
ATOM 1659 C C . GLU A 1 203 ? -5.544 1.112 12.175 1.00 98.38 203 GLU A C 1
ATOM 1661 O O . GLU A 1 203 ? -5.241 0.001 12.597 1.00 98.38 203 GLU A O 1
ATOM 1666 N N . PHE A 1 204 ? -6.404 1.270 11.175 1.00 98.56 204 PHE A N 1
ATOM 1667 C CA . PHE A 1 204 ? -6.822 0.148 10.339 1.00 98.56 204 PHE A CA 1
ATOM 1668 C C . PHE A 1 204 ? -6.559 0.481 8.886 1.00 98.56 204 PHE A C 1
ATOM 1670 O O . PHE A 1 204 ? -6.984 1.534 8.413 1.00 98.56 204 PHE A O 1
ATOM 1677 N N . GLY A 1 205 ? -5.891 -0.415 8.168 1.00 97.81 205 GLY A N 1
ATOM 1678 C CA . GLY A 1 205 ? -5.549 -0.159 6.780 1.00 97.81 205 GLY A CA 1
ATOM 1679 C C . GLY A 1 205 ? -5.315 -1.405 5.948 1.00 97.81 205 GLY A C 1
ATOM 1680 O O . GLY A 1 205 ? -5.067 -2.500 6.458 1.00 97.81 205 GLY A O 1
ATOM 1681 N N . PHE A 1 206 ? -5.418 -1.225 4.633 1.00 96.62 206 PHE A N 1
ATOM 1682 C CA . PHE A 1 206 ? -5.134 -2.254 3.646 1.00 96.62 206 PHE A CA 1
ATOM 1683 C C . PHE A 1 206 ? -4.741 -1.699 2.279 1.00 96.62 206 PHE A C 1
ATOM 1685 O O . PHE A 1 206 ? -5.135 -0.604 1.881 1.00 96.62 206 PHE A O 1
ATOM 1692 N N . GLY A 1 207 ? -3.990 -2.500 1.520 1.00 96.12 207 GLY A N 1
ATOM 1693 C CA . GLY A 1 207 ? -3.704 -2.225 0.114 1.00 96.12 207 GLY A CA 1
ATOM 1694 C C . GLY A 1 207 ? -4.921 -2.522 -0.762 1.00 96.12 207 GLY A C 1
ATOM 1695 O O . GLY A 1 207 ? -5.420 -3.649 -0.780 1.00 96.12 207 GLY A O 1
ATOM 1696 N N . LEU A 1 208 ? -5.385 -1.527 -1.513 1.00 96.44 208 LEU A N 1
ATOM 1697 C CA . LEU A 1 208 ? -6.555 -1.597 -2.387 1.00 96.44 208 LEU A CA 1
ATOM 1698 C C . LEU A 1 208 ? -6.431 -2.705 -3.437 1.00 96.44 208 LEU A C 1
ATOM 1700 O O . LEU A 1 208 ? -7.390 -3.439 -3.682 1.00 96.44 208 LEU A O 1
ATOM 1704 N N . GLU A 1 209 ? -5.265 -2.835 -4.061 1.00 94.25 209 GLU A N 1
ATOM 1705 C CA . GLU A 1 209 ? -4.971 -3.857 -5.064 1.00 94.25 209 GLU A CA 1
ATOM 1706 C C . GLU A 1 209 ? -5.061 -5.256 -4.450 1.00 94.25 209 GLU A C 1
ATOM 1708 O O . GLU A 1 209 ? -5.777 -6.112 -4.979 1.00 94.25 209 GLU A O 1
ATOM 1713 N N . THR A 1 210 ? -4.401 -5.470 -3.309 1.00 91.69 210 THR A N 1
ATOM 1714 C CA . THR A 1 210 ? -4.433 -6.738 -2.571 1.00 91.69 210 THR A CA 1
ATOM 1715 C C . THR A 1 210 ? -5.860 -7.088 -2.172 1.00 91.69 210 THR A C 1
ATOM 1717 O O . THR A 1 210 ? -6.348 -8.156 -2.537 1.00 91.69 210 THR A O 1
ATOM 1720 N N . PHE A 1 211 ? -6.568 -6.167 -1.512 1.00 94.88 211 PHE A N 1
ATOM 1721 C CA . PHE A 1 211 ? -7.959 -6.362 -1.114 1.00 94.88 211 PHE A CA 1
ATOM 1722 C C . PHE A 1 211 ? -8.839 -6.726 -2.313 1.00 94.88 211 PHE A C 1
ATOM 1724 O O . PHE A 1 211 ? -9.577 -7.704 -2.263 1.00 94.88 211 PHE A O 1
ATOM 1731 N N . THR A 1 212 ? -8.716 -5.999 -3.426 1.00 94.88 212 THR A N 1
ATOM 1732 C CA . THR A 1 212 ? -9.529 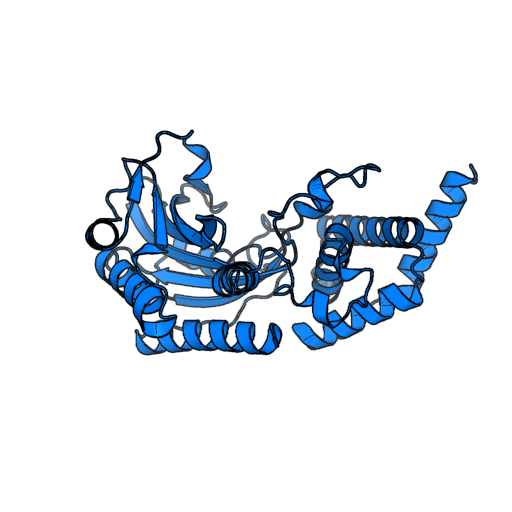-6.232 -4.630 1.00 94.88 212 THR A CA 1
ATOM 1733 C C . THR A 1 212 ? -9.262 -7.603 -5.253 1.00 94.88 212 THR A C 1
ATOM 1735 O O . THR A 1 212 ? -10.208 -8.293 -5.626 1.00 94.88 212 THR A O 1
ATOM 1738 N N . SER A 1 213 ? -7.997 -8.024 -5.334 1.00 91.56 213 SER A N 1
ATOM 1739 C CA . SER A 1 213 ? -7.620 -9.356 -5.829 1.00 91.56 213 SER A CA 1
ATOM 1740 C C . SER A 1 213 ? -8.212 -10.459 -4.943 1.00 91.56 213 SER A C 1
ATOM 1742 O O . SER A 1 213 ? -8.884 -11.363 -5.445 1.00 91.56 213 SER A O 1
ATOM 1744 N N . ARG A 1 214 ? -8.070 -10.346 -3.615 1.00 92.19 214 ARG A N 1
ATOM 1745 C CA . ARG A 1 214 ? -8.584 -11.356 -2.674 1.00 92.19 214 ARG A CA 1
ATOM 1746 C C . ARG A 1 214 ? -10.105 -11.371 -2.602 1.00 92.19 214 ARG A C 1
ATOM 1748 O O . ARG A 1 214 ? -10.689 -12.444 -2.478 1.00 92.19 214 ARG A O 1
ATOM 1755 N N . PHE A 1 215 ? -10.747 -10.212 -2.729 1.00 93.75 215 PHE A N 1
ATOM 1756 C CA . PHE A 1 215 ? -12.201 -10.086 -2.802 1.00 93.75 215 PHE A CA 1
ATOM 1757 C C . PHE A 1 215 ? -12.769 -10.829 -4.016 1.00 93.75 215 PHE A C 1
ATOM 1759 O O . PHE A 1 215 ? -13.769 -11.537 -3.909 1.00 93.75 215 PHE A O 1
ATOM 1766 N N . LEU A 1 216 ? -12.091 -10.729 -5.161 1.00 91.88 216 LEU A N 1
ATOM 1767 C CA . LEU A 1 216 ? -12.444 -11.463 -6.377 1.00 91.88 216 LEU A CA 1
ATOM 1768 C C . LEU A 1 216 ? -12.033 -12.939 -6.354 1.00 91.88 216 LEU A C 1
ATOM 1770 O O . LEU A 1 216 ? -12.379 -13.683 -7.275 1.00 91.88 216 LEU A O 1
ATOM 1774 N N . GLN A 1 217 ? -11.342 -13.367 -5.294 1.00 88.75 217 GLN A N 1
ATOM 1775 C CA . GLN A 1 217 ? -10.760 -14.700 -5.159 1.00 88.75 217 GLN A CA 1
ATOM 1776 C C . GLN A 1 217 ? -9.852 -15.035 -6.346 1.00 88.75 217 GLN A C 1
ATOM 1778 O O . GLN A 1 217 ? -9.891 -16.144 -6.888 1.00 88.75 217 GLN A O 1
ATOM 1783 N N . ASP A 1 218 ? -9.087 -14.033 -6.772 1.00 82.19 218 ASP A N 1
ATOM 1784 C CA . ASP A 1 218 ? -8.133 -14.122 -7.857 1.00 82.19 218 ASP A CA 1
ATOM 1785 C C . ASP A 1 218 ? -6.717 -14.235 -7.284 1.00 82.19 218 ASP A C 1
ATOM 1787 O O . ASP A 1 218 ? -6.309 -13.474 -6.404 1.00 82.19 218 ASP A O 1
ATOM 1791 N N . GLU A 1 219 ? -5.963 -15.214 -7.768 1.00 67.94 219 GLU A N 1
ATOM 1792 C CA . GLU A 1 219 ? -4.566 -15.407 -7.381 1.00 67.94 219 GLU A CA 1
ATOM 1793 C C . GLU A 1 219 ? -3.605 -14.582 -8.243 1.00 67.94 219 GLU A C 1
ATOM 1795 O O . GLU A 1 219 ? -2.418 -14.489 -7.930 1.00 67.94 219 GLU A O 1
ATOM 1800 N N . THR A 1 220 ? -4.113 -13.966 -9.310 1.00 66.69 220 THR A N 1
ATOM 1801 C CA . THR A 1 220 ? -3.348 -13.093 -10.188 1.00 66.69 220 THR A CA 1
ATOM 1802 C C . THR A 1 220 ? -3.251 -11.676 -9.626 1.00 66.69 220 THR A C 1
ATOM 1804 O O . THR A 1 220 ? -4.115 -11.182 -8.897 1.00 66.69 220 THR A O 1
ATOM 1807 N N . PHE A 1 221 ? -2.194 -10.978 -10.038 1.00 75.25 221 PHE A N 1
ATOM 1808 C CA . PHE A 1 221 ? -2.018 -9.546 -9.807 1.00 75.25 221 PHE A CA 1
ATOM 1809 C C . PHE A 1 221 ? -2.870 -8.701 -10.766 1.00 75.25 221 PHE A C 1
ATOM 1811 O O . PHE A 1 221 ? -2.519 -7.561 -11.044 1.00 75.25 221 PHE A O 1
ATOM 1818 N N . ALA A 1 222 ? -3.989 -9.221 -11.283 1.00 82.31 222 ALA A N 1
ATOM 1819 C CA . ALA A 1 222 ? -4.843 -8.511 -12.239 1.00 82.31 222 ALA A CA 1
ATOM 1820 C C . ALA A 1 222 ? -5.484 -7.238 -11.659 1.00 82.31 222 ALA A C 1
ATOM 1822 O O . ALA A 1 222 ? -5.893 -6.348 -12.401 1.00 82.31 222 ALA A O 1
ATOM 1823 N N . SER A 1 223 ? -5.547 -7.112 -10.329 1.00 88.75 223 SER A N 1
ATOM 1824 C CA . SER A 1 223 ? -5.932 -5.857 -9.683 1.00 88.75 223 SER A CA 1
ATOM 1825 C C . SER A 1 223 ? -4.838 -4.791 -9.736 1.00 88.75 223 SER A C 1
ATOM 1827 O O . SER A 1 223 ? -5.145 -3.626 -9.512 1.00 88.75 223 SER A O 1
ATOM 1829 N N . TRP A 1 224 ? -3.588 -5.139 -10.043 1.00 91.69 224 TRP A N 1
ATOM 1830 C CA . TRP A 1 224 ? -2.491 -4.182 -10.092 1.00 91.69 224 TRP A CA 1
ATOM 1831 C C . TRP A 1 224 ? -2.649 -3.251 -11.298 1.00 91.69 224 TRP A C 1
ATOM 1833 O O . TRP A 1 224 ? -2.670 -3.735 -12.432 1.00 91.69 224 TRP A O 1
ATOM 1843 N N . PRO A 1 225 ? -2.740 -1.923 -11.111 1.00 93.38 225 PRO A N 1
ATOM 1844 C CA . PRO A 1 225 ? -2.983 -0.976 -12.199 1.00 93.38 225 PRO A CA 1
ATOM 1845 C C . PRO A 1 225 ? -2.081 -1.091 -13.430 1.00 93.38 225 PRO A C 1
ATOM 1847 O O . PRO A 1 225 ? -2.561 -0.840 -14.535 1.00 93.38 225 PRO A O 1
ATOM 1850 N N . ILE A 1 226 ? -0.819 -1.504 -13.269 1.00 94.12 226 ILE A N 1
ATOM 1851 C CA . ILE A 1 226 ? 0.138 -1.643 -14.378 1.00 94.12 226 ILE A CA 1
ATOM 1852 C C . ILE A 1 226 ? -0.295 -2.679 -15.423 1.00 94.12 226 ILE A C 1
ATOM 1854 O O . ILE A 1 226 ? 0.008 -2.533 -16.604 1.00 94.12 226 ILE A O 1
ATOM 1858 N N . THR A 1 227 ? -1.088 -3.675 -15.021 1.00 92.88 227 THR A N 1
ATOM 1859 C CA . THR A 1 227 ? -1.570 -4.740 -15.916 1.00 92.88 227 THR A CA 1
ATOM 1860 C C . THR A 1 227 ? -2.455 -4.234 -17.054 1.00 92.88 227 THR A C 1
ATOM 1862 O O . THR A 1 227 ? -2.572 -4.904 -18.070 1.00 92.88 227 THR A O 1
ATOM 1865 N N . LYS A 1 228 ? -3.046 -3.036 -16.945 1.00 92.19 228 LYS A N 1
ATOM 1866 C CA . LYS A 1 228 ? -3.852 -2.442 -18.028 1.00 92.19 228 LYS A CA 1
ATOM 1867 C C . LYS A 1 228 ? -3.024 -1.985 -19.225 1.00 92.19 228 LYS A C 1
ATOM 1869 O O . LYS A 1 228 ? -3.582 -1.760 -20.296 1.00 92.19 228 LYS A O 1
ATOM 1874 N N . TYR A 1 229 ? -1.730 -1.772 -19.017 1.00 94.38 229 TYR A N 1
ATOM 1875 C CA . TYR A 1 229 ? -0.847 -1.162 -20.006 1.00 94.38 229 TYR A CA 1
ATOM 1876 C C . TYR A 1 229 ? 0.123 -2.174 -20.615 1.00 94.38 229 TYR A C 1
ATOM 1878 O O . TYR A 1 229 ? 0.801 -1.841 -21.578 1.00 94.38 229 TYR A O 1
ATOM 1886 N N . ILE A 1 230 ? 0.159 -3.402 -20.093 1.00 92.56 230 ILE A N 1
ATOM 1887 C CA . ILE A 1 230 ? 1.058 -4.470 -20.533 1.00 92.56 230 ILE A CA 1
ATOM 1888 C C . ILE A 1 230 ? 0.272 -5.510 -21.322 1.00 92.56 230 ILE A C 1
ATOM 1890 O O . ILE A 1 230 ? -0.815 -5.921 -20.920 1.00 92.56 230 ILE A O 1
ATOM 1894 N N . GLU A 1 231 ? 0.841 -5.940 -22.441 1.00 90.44 231 GLU A N 1
ATOM 1895 C CA . GLU A 1 231 ? 0.224 -6.914 -23.336 1.00 90.44 231 GLU A CA 1
ATOM 1896 C C . GLU A 1 231 ? 0.640 -8.352 -22.990 1.00 90.44 231 GLU A C 1
ATOM 1898 O O . GLU A 1 231 ? 1.687 -8.610 -22.386 1.00 90.44 231 GLU A O 1
ATOM 1903 N N . GLU A 1 232 ? -0.187 -9.321 -23.383 1.00 87.56 232 GLU A N 1
ATOM 1904 C CA . GLU A 1 232 ? 0.212 -10.731 -23.371 1.00 87.56 232 GLU A CA 1
ATOM 1905 C C . GLU A 1 232 ? 1.374 -10.962 -24.359 1.00 87.56 232 GLU A C 1
ATOM 1907 O O . GLU A 1 232 ? 1.386 -10.353 -25.427 1.00 87.56 232 GLU A O 1
ATOM 1912 N N . PRO A 1 233 ? 2.344 -11.847 -24.053 1.00 88.12 233 PRO A N 1
ATOM 1913 C CA . PRO A 1 233 ? 2.380 -12.791 -22.933 1.00 88.12 233 PRO A CA 1
ATOM 1914 C C . PRO A 1 233 ? 3.048 -12.240 -21.658 1.00 88.12 233 PRO A C 1
ATOM 1916 O O . PRO A 1 233 ? 3.417 -13.021 -20.776 1.00 88.12 233 PRO A O 1
ATOM 1919 N N . HIS A 1 234 ? 3.298 -10.929 -21.569 1.00 87.50 234 HIS A N 1
ATOM 1920 C CA . HIS A 1 234 ? 4.169 -10.350 -20.540 1.00 87.50 234 HIS A CA 1
ATOM 1921 C C . HIS A 1 234 ? 3.492 -10.168 -19.175 1.00 87.50 234 HIS A C 1
ATOM 1923 O O . HIS A 1 234 ? 4.180 -10.026 -18.164 1.00 87.50 234 HIS A O 1
ATOM 1929 N N . LEU A 1 235 ? 2.159 -10.258 -19.113 1.00 86.00 235 LEU A N 1
ATOM 1930 C CA . LEU A 1 235 ? 1.376 -10.140 -17.876 1.00 86.00 235 LEU A CA 1
ATOM 1931 C C . LEU A 1 235 ? 1.718 -11.194 -16.814 1.00 86.00 235 LEU A C 1
ATOM 1933 O O . LEU A 1 235 ? 1.479 -10.980 -15.626 1.00 86.00 235 LEU A O 1
ATOM 1937 N N . LYS A 1 236 ? 2.316 -12.319 -17.217 1.00 82.75 236 LYS A N 1
ATOM 1938 C CA . LYS A 1 236 ? 2.749 -13.374 -16.292 1.00 82.75 236 LYS A CA 1
ATOM 1939 C C . LYS A 1 236 ? 4.026 -13.040 -15.509 1.00 82.75 236 LYS A C 1
ATOM 1941 O O . LYS A 1 236 ? 4.316 -13.745 -14.547 1.00 82.75 236 LYS A O 1
ATOM 1946 N N . PHE A 1 237 ? 4.784 -12.011 -15.905 1.00 85.88 237 PHE A N 1
ATOM 1947 C CA . PHE A 1 237 ? 6.091 -11.684 -15.319 1.00 85.88 237 PHE A CA 1
ATOM 1948 C C . PHE A 1 237 ? 5.978 -10.602 -14.243 1.00 85.88 237 PHE A C 1
ATOM 1950 O O . PHE A 1 237 ? 6.076 -9.407 -14.513 1.00 85.88 237 PHE A O 1
ATOM 1957 N N . LYS A 1 238 ? 5.816 -11.017 -12.989 1.00 85.56 238 LYS A N 1
ATOM 1958 C CA . LYS A 1 238 ? 5.576 -10.133 -11.840 1.00 85.56 238 LYS A CA 1
ATOM 1959 C C . LYS A 1 238 ? 6.725 -9.164 -11.604 1.00 85.56 238 LYS A C 1
ATOM 1961 O O . LYS A 1 238 ? 6.463 -8.015 -11.274 1.00 85.56 238 LYS A O 1
ATOM 1966 N N . THR A 1 239 ? 7.976 -9.584 -11.806 1.00 86.56 239 THR A N 1
ATOM 1967 C CA . THR A 1 239 ? 9.138 -8.687 -11.681 1.00 86.56 239 THR A CA 1
ATOM 1968 C C . THR A 1 239 ? 9.082 -7.550 -12.698 1.00 86.56 239 THR A C 1
ATOM 1970 O O . THR A 1 239 ? 9.416 -6.418 -12.351 1.00 86.56 239 THR A O 1
ATOM 1973 N N . LEU A 1 240 ? 8.618 -7.814 -13.924 1.00 89.00 240 LEU A N 1
ATOM 1974 C CA . LEU A 1 240 ? 8.439 -6.777 -14.942 1.00 89.00 240 LEU A CA 1
ATOM 1975 C C . LEU A 1 240 ? 7.357 -5.779 -14.519 1.00 89.00 240 LEU A C 1
ATOM 1977 O O . LEU A 1 240 ? 7.615 -4.577 -14.499 1.00 89.00 240 LEU A O 1
ATOM 1981 N N . LEU A 1 241 ? 6.186 -6.286 -14.111 1.00 90.81 241 LEU A N 1
ATOM 1982 C CA . LEU A 1 241 ? 5.078 -5.463 -13.608 1.00 90.81 241 LEU A CA 1
ATOM 1983 C C . LEU A 1 241 ? 5.535 -4.555 -12.447 1.00 90.81 241 LEU A C 1
ATOM 1985 O O . LEU A 1 241 ? 5.216 -3.364 -12.410 1.00 90.81 241 LEU A O 1
ATOM 1989 N N . ASP A 1 242 ? 6.320 -5.110 -11.521 1.00 90.69 242 ASP A N 1
ATOM 1990 C CA . ASP A 1 242 ? 6.825 -4.416 -10.336 1.00 90.69 242 ASP A CA 1
ATOM 1991 C C . ASP A 1 242 ? 7.805 -3.303 -10.684 1.00 90.69 242 ASP A C 1
ATOM 1993 O O . ASP A 1 242 ? 7.605 -2.158 -10.276 1.00 90.69 242 ASP A O 1
ATOM 1997 N N . ASN A 1 243 ? 8.821 -3.610 -11.496 1.00 92.56 243 ASN A N 1
ATOM 1998 C CA . ASN A 1 243 ? 9.810 -2.616 -11.908 1.00 92.56 243 ASN A CA 1
ATOM 1999 C C . ASN A 1 243 ? 9.147 -1.488 -12.704 1.00 92.56 243 ASN A C 1
ATOM 2001 O O . ASN A 1 243 ? 9.394 -0.323 -12.402 1.00 92.56 243 ASN A O 1
ATOM 2005 N N . TYR A 1 244 ? 8.239 -1.810 -13.631 1.00 94.38 244 TYR A N 1
ATOM 2006 C CA . TYR A 1 244 ? 7.530 -0.796 -14.413 1.00 94.38 244 TYR A CA 1
ATOM 2007 C C . TYR A 1 244 ? 6.651 0.102 -13.544 1.00 94.38 244 TYR A C 1
ATOM 2009 O O . TYR A 1 244 ? 6.744 1.328 -13.627 1.00 94.38 244 TYR A O 1
ATOM 2017 N N . SER A 1 245 ? 5.822 -0.488 -12.678 1.00 95.12 245 SER A N 1
ATOM 2018 C CA . SER A 1 245 ? 4.954 0.296 -11.797 1.00 95.12 245 SER A CA 1
ATOM 2019 C C . SER A 1 245 ? 5.763 1.179 -10.843 1.00 95.12 245 SER A C 1
ATOM 2021 O O . SER A 1 245 ? 5.425 2.350 -10.665 1.00 95.12 245 SER A O 1
ATOM 2023 N N . CYS A 1 246 ? 6.867 0.670 -10.287 1.00 95.38 246 CYS A N 1
ATOM 2024 C CA . CYS A 1 246 ? 7.751 1.443 -9.423 1.00 95.38 246 CYS A CA 1
ATOM 2025 C C . CYS A 1 246 ? 8.439 2.576 -10.185 1.00 95.38 246 CYS A C 1
ATOM 2027 O O . CYS A 1 246 ? 8.416 3.707 -9.706 1.00 95.38 246 CYS A O 1
ATOM 2029 N N . LEU A 1 247 ? 9.024 2.312 -11.361 1.00 94.94 247 LEU A N 1
ATOM 2030 C CA . LEU A 1 247 ? 9.730 3.347 -12.114 1.00 94.94 247 LEU A CA 1
ATOM 2031 C C . LEU A 1 247 ? 8.799 4.472 -12.534 1.00 94.94 247 LEU A C 1
ATOM 2033 O O . LEU A 1 247 ? 9.093 5.634 -12.268 1.00 94.94 247 LEU A O 1
ATOM 2037 N N . ALA A 1 248 ? 7.656 4.146 -13.131 1.00 95.31 248 ALA A N 1
ATOM 2038 C CA . ALA A 1 248 ? 6.711 5.169 -13.552 1.00 95.31 248 ALA A CA 1
ATOM 2039 C C . ALA A 1 248 ? 6.163 5.974 -12.357 1.00 95.31 248 ALA A C 1
ATOM 2041 O O . ALA A 1 248 ? 5.979 7.187 -12.459 1.00 95.31 248 ALA A O 1
ATOM 2042 N N . THR A 1 249 ? 5.991 5.335 -11.194 1.00 95.69 249 THR A N 1
ATOM 2043 C CA . THR A 1 249 ? 5.638 6.023 -9.941 1.00 95.69 249 THR A CA 1
ATOM 2044 C C . THR A 1 249 ? 6.739 6.983 -9.483 1.00 95.69 249 THR A C 1
ATOM 2046 O O . THR A 1 249 ? 6.450 8.129 -9.133 1.00 95.69 249 THR A O 1
ATOM 2049 N N . MET A 1 250 ? 8.008 6.558 -9.514 1.00 95.00 250 MET A N 1
ATOM 2050 C CA . MET A 1 250 ? 9.145 7.423 -9.179 1.00 95.00 250 MET A CA 1
ATOM 2051 C C . MET A 1 250 ? 9.222 8.620 -10.131 1.00 95.00 250 MET A C 1
ATOM 2053 O O . MET A 1 250 ? 9.333 9.751 -9.675 1.00 95.00 250 MET A O 1
ATOM 2057 N N . LEU A 1 251 ? 9.073 8.398 -11.437 1.00 92.81 251 LEU A N 1
ATOM 2058 C CA . LEU A 1 251 ? 9.096 9.451 -12.462 1.00 92.81 251 LEU A CA 1
ATOM 2059 C C . LEU A 1 251 ? 7.903 10.417 -12.383 1.00 92.81 251 LEU A C 1
ATOM 2061 O O . LEU A 1 251 ? 7.995 11.548 -12.851 1.00 92.81 251 LEU A O 1
ATOM 2065 N N . SER A 1 252 ? 6.798 9.997 -11.764 1.00 93.00 252 SER A N 1
ATOM 2066 C CA . SER A 1 252 ? 5.631 10.850 -11.498 1.00 93.00 252 SER A CA 1
ATOM 2067 C C . SER A 1 252 ? 5.821 11.786 -10.296 1.00 93.00 252 SER A C 1
ATOM 2069 O O . SER A 1 252 ? 4.997 12.682 -10.055 1.00 93.00 252 SER A O 1
ATOM 2071 N N . CYS A 1 253 ? 6.873 11.580 -9.502 1.00 93.12 253 CYS A N 1
ATOM 2072 C CA . CYS A 1 253 ? 7.202 12.442 -8.374 1.00 93.12 253 CYS A CA 1
ATOM 2073 C C . CYS A 1 253 ? 7.798 13.778 -8.847 1.00 93.12 253 CYS A C 1
ATOM 2075 O O . CYS A 1 253 ? 8.241 13.930 -9.981 1.00 93.12 253 CYS A O 1
ATOM 2077 N N . ASP A 1 254 ? 7.807 14.768 -7.956 1.00 91.12 254 ASP A N 1
ATOM 2078 C CA . ASP A 1 254 ? 8.531 16.018 -8.189 1.00 91.12 254 ASP A CA 1
ATOM 2079 C C . ASP A 1 254 ? 10.041 15.762 -8.079 1.00 91.12 254 ASP A C 1
ATOM 2081 O O . ASP A 1 254 ? 10.583 15.608 -6.982 1.00 91.12 254 ASP A O 1
ATOM 2085 N N . THR A 1 255 ? 10.718 15.693 -9.226 1.00 89.38 255 THR A N 1
ATOM 2086 C CA . THR A 1 255 ? 12.150 15.380 -9.305 1.00 89.38 255 THR A CA 1
ATOM 2087 C C . THR A 1 255 ? 13.029 16.449 -8.666 1.00 89.38 255 THR A C 1
ATOM 2089 O O . THR A 1 255 ? 14.164 16.152 -8.303 1.00 89.38 255 THR A O 1
ATOM 2092 N N . SER A 1 256 ? 12.526 17.676 -8.467 1.00 90.19 256 SER A N 1
ATOM 2093 C CA . SER A 1 256 ? 13.270 18.721 -7.750 1.00 90.19 256 SER A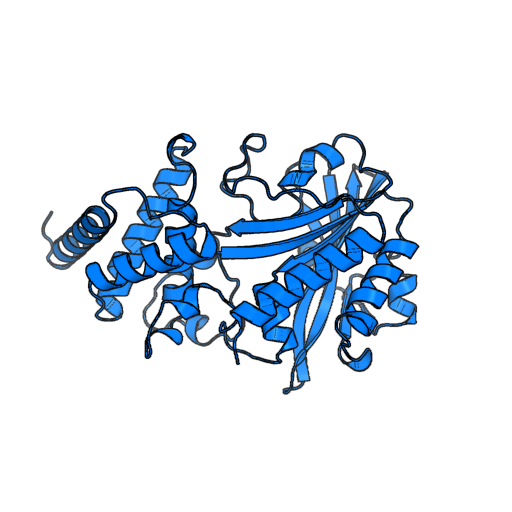 CA 1
ATOM 2094 C C . SER A 1 256 ? 13.483 18.385 -6.267 1.00 90.19 256 SER A C 1
ATOM 2096 O O . SER A 1 256 ? 14.385 18.928 -5.633 1.00 90.19 256 SER A O 1
ATOM 2098 N N . LYS A 1 257 ? 12.697 17.443 -5.728 1.00 91.44 257 LYS A N 1
ATOM 2099 C CA . LYS A 1 257 ? 12.794 16.953 -4.346 1.00 91.44 257 LYS A CA 1
ATOM 2100 C C . LYS A 1 257 ? 13.680 15.715 -4.199 1.00 91.44 257 LYS A C 1
ATOM 2102 O O . LYS A 1 257 ? 13.783 15.162 -3.105 1.00 91.44 257 LYS A O 1
ATOM 2107 N N . PHE A 1 258 ? 14.301 15.238 -5.278 1.00 93.56 258 PHE A N 1
ATOM 2108 C CA . PHE A 1 258 ? 15.107 14.024 -5.219 1.00 93.56 258 PHE A CA 1
ATOM 2109 C C . PHE A 1 258 ? 16.404 14.271 -4.451 1.00 93.56 258 PHE A C 1
ATOM 2111 O O . PHE A 1 258 ? 17.191 15.158 -4.768 1.00 93.56 258 PHE A O 1
ATOM 2118 N N . THR A 1 259 ? 16.650 13.423 -3.458 1.00 94.19 259 THR A N 1
ATOM 2119 C CA . THR A 1 259 ? 17.965 13.294 -2.817 1.00 94.19 259 THR A CA 1
ATOM 2120 C C . THR A 1 259 ? 18.844 12.313 -3.592 1.00 94.19 259 THR A C 1
ATOM 2122 O O . THR A 1 259 ? 18.364 11.577 -4.456 1.00 94.19 259 THR A O 1
ATOM 2125 N N . GLU A 1 260 ? 20.124 12.219 -3.232 1.00 94.62 260 GLU A N 1
ATOM 2126 C CA . GLU A 1 260 ? 21.042 11.237 -3.823 1.00 94.62 260 GLU A CA 1
ATOM 2127 C C . GLU A 1 260 ? 20.498 9.799 -3.737 1.00 94.62 260 GLU A C 1
ATOM 2129 O O . GLU A 1 260 ? 20.582 9.047 -4.704 1.00 94.62 260 GLU A O 1
ATOM 2134 N N . ARG A 1 261 ? 19.848 9.435 -2.622 1.00 94.06 261 ARG A N 1
ATOM 2135 C CA . ARG A 1 261 ? 19.232 8.108 -2.456 1.00 94.06 261 ARG A CA 1
ATOM 2136 C C . ARG A 1 261 ? 18.095 7.858 -3.447 1.00 94.06 261 ARG A C 1
ATOM 2138 O O . ARG A 1 261 ? 17.971 6.747 -3.950 1.00 94.06 261 ARG A O 1
ATOM 2145 N N . HIS A 1 262 ? 17.291 8.877 -3.753 1.00 94.38 262 HIS A N 1
ATOM 2146 C CA . HIS A 1 262 ? 16.228 8.759 -4.756 1.00 94.38 262 HIS A CA 1
ATOM 2147 C C . HIS A 1 262 ? 16.824 8.516 -6.142 1.00 94.38 262 HIS A C 1
ATOM 2149 O O . HIS A 1 262 ? 16.379 7.628 -6.861 1.00 94.38 262 HIS A O 1
ATOM 2155 N N . ILE A 1 263 ? 17.874 9.263 -6.493 1.00 93.44 263 ILE A N 1
ATOM 2156 C CA . ILE A 1 263 ? 18.576 9.117 -7.773 1.00 93.44 263 ILE A CA 1
ATOM 2157 C C . ILE A 1 263 ? 19.220 7.726 -7.881 1.00 93.44 263 ILE A C 1
ATOM 2159 O O . ILE A 1 263 ? 19.142 7.090 -8.930 1.00 93.44 263 ILE A O 1
ATOM 2163 N N . GLN A 1 264 ? 19.817 7.219 -6.798 1.00 93.19 264 GLN A N 1
ATOM 2164 C CA . GLN A 1 264 ? 20.400 5.876 -6.755 1.00 93.19 264 GLN A CA 1
ATOM 2165 C C . GLN A 1 264 ? 19.350 4.781 -7.008 1.00 93.19 264 GLN A C 1
ATOM 2167 O O . GLN A 1 264 ? 19.579 3.909 -7.847 1.00 93.19 264 GLN A O 1
ATOM 2172 N N . GLU A 1 265 ? 18.198 4.828 -6.331 1.00 93.06 265 GLU A N 1
ATOM 2173 C CA . GLU A 1 265 ? 17.123 3.845 -6.536 1.00 93.06 265 GLU A CA 1
ATOM 2174 C C . GLU A 1 265 ? 16.456 3.984 -7.915 1.00 93.06 265 GLU A C 1
ATOM 2176 O O . GLU A 1 265 ? 16.147 2.971 -8.547 1.00 93.06 265 GLU A O 1
ATOM 2181 N N . LEU A 1 266 ? 16.314 5.210 -8.432 1.00 92.94 266 LEU A N 1
ATOM 2182 C CA . LEU A 1 266 ? 15.844 5.460 -9.796 1.00 92.94 266 LEU A CA 1
ATOM 2183 C C . LEU A 1 266 ? 16.767 4.791 -10.824 1.00 92.94 266 LEU A C 1
ATOM 2185 O O . LEU A 1 266 ? 16.307 3.988 -11.633 1.00 92.94 266 LEU A O 1
ATOM 2189 N N . ASN A 1 267 ? 18.073 5.071 -10.761 1.00 91.56 267 ASN A N 1
ATOM 2190 C CA . ASN A 1 267 ? 19.064 4.509 -11.681 1.00 91.56 267 ASN A CA 1
ATOM 2191 C C . ASN A 1 267 ? 19.128 2.982 -11.584 1.00 91.56 267 ASN A C 1
ATOM 2193 O O . ASN A 1 267 ? 19.238 2.291 -12.595 1.00 91.56 267 ASN A O 1
ATOM 2197 N N . LYS A 1 268 ? 19.021 2.437 -10.367 1.00 91.31 268 LYS A N 1
ATOM 2198 C CA . LYS A 1 268 ? 18.943 0.991 -10.157 1.00 91.31 268 LYS A CA 1
ATOM 2199 C C . LYS A 1 268 ? 17.728 0.387 -10.863 1.00 91.31 268 LYS A C 1
ATOM 2201 O O . LYS A 1 268 ? 17.860 -0.648 -11.508 1.00 91.31 268 LYS A O 1
ATOM 2206 N N . ASN A 1 269 ? 16.563 1.023 -10.767 1.00 92.12 269 ASN A N 1
ATOM 2207 C CA . ASN A 1 269 ? 15.357 0.530 -11.425 1.00 92.12 269 ASN A CA 1
ATOM 2208 C C . ASN A 1 269 ? 15.443 0.650 -12.959 1.00 92.12 269 ASN A C 1
ATOM 2210 O O . ASN A 1 269 ? 15.098 -0.300 -13.654 1.00 92.12 269 ASN A O 1
ATOM 2214 N N . ILE A 1 270 ? 16.006 1.741 -13.493 1.00 92.75 270 ILE A N 1
ATOM 2215 C CA . ILE A 1 270 ? 16.264 1.885 -14.940 1.00 92.75 270 ILE A CA 1
ATOM 2216 C C . ILE A 1 270 ? 17.154 0.740 -15.449 1.00 92.75 270 ILE A C 1
ATOM 2218 O O . ILE A 1 270 ? 16.814 0.088 -16.435 1.00 92.75 270 ILE A O 1
ATOM 2222 N N . ARG A 1 271 ? 18.244 0.421 -14.738 1.00 91.00 271 ARG A N 1
ATOM 2223 C CA . ARG A 1 271 ? 19.111 -0.724 -15.072 1.00 91.00 271 ARG A CA 1
ATOM 2224 C C . ARG A 1 271 ? 18.379 -2.057 -15.014 1.00 91.00 271 ARG A C 1
ATOM 2226 O O . ARG A 1 271 ? 18.583 -2.903 -15.881 1.00 91.00 271 ARG A O 1
ATOM 2233 N N . ASN A 1 272 ? 17.528 -2.254 -14.006 1.00 89.81 272 ASN A N 1
ATOM 2234 C CA . ASN A 1 272 ? 16.707 -3.458 -13.918 1.00 89.81 272 ASN A CA 1
ATOM 2235 C C . ASN A 1 272 ? 15.774 -3.576 -15.127 1.00 89.81 272 ASN A C 1
ATOM 2237 O O . ASN A 1 272 ? 15.643 -4.664 -15.672 1.00 89.81 272 ASN A O 1
ATOM 2241 N N . ILE A 1 273 ? 15.153 -2.480 -15.567 1.00 91.44 273 ILE A N 1
ATOM 2242 C CA . ILE A 1 273 ? 14.309 -2.484 -16.765 1.00 91.44 273 ILE A CA 1
ATOM 2243 C C . ILE A 1 273 ? 15.118 -2.853 -18.006 1.00 91.44 273 ILE A C 1
ATOM 2245 O O . ILE A 1 273 ? 14.709 -3.783 -18.694 1.00 91.44 273 ILE A O 1
ATOM 2249 N N . ALA A 1 274 ? 16.279 -2.233 -18.231 1.00 91.50 274 ALA A N 1
ATOM 2250 C CA . ALA A 1 274 ? 17.155 -2.575 -19.355 1.00 91.50 274 ALA A CA 1
ATOM 2251 C C . ALA A 1 274 ? 17.541 -4.069 -19.356 1.00 91.50 274 ALA A C 1
ATOM 2253 O O . ALA A 1 274 ? 17.504 -4.738 -20.388 1.00 91.50 274 ALA A O 1
ATOM 2254 N N . LEU A 1 275 ? 17.824 -4.639 -18.180 1.00 88.94 275 LEU A N 1
ATOM 2255 C CA . LEU A 1 275 ? 18.093 -6.071 -18.042 1.00 88.94 275 LEU A CA 1
ATOM 2256 C C . LEU A 1 275 ? 16.860 -6.934 -18.357 1.00 88.94 275 LEU A C 1
ATOM 2258 O O . LEU A 1 275 ? 16.975 -7.951 -19.037 1.00 88.94 275 LEU A O 1
ATOM 2262 N N . LEU A 1 276 ? 15.679 -6.557 -17.863 1.00 88.44 276 LEU A N 1
ATOM 2263 C CA . LEU A 1 276 ? 14.439 -7.296 -18.116 1.00 88.44 276 LEU A CA 1
ATOM 2264 C C . LEU A 1 276 ? 14.021 -7.214 -19.588 1.00 88.44 276 LEU A C 1
ATOM 2266 O O . LEU A 1 276 ? 13.469 -8.178 -20.110 1.00 88.44 276 LEU A O 1
ATOM 2270 N N . GLN A 1 277 ? 14.295 -6.098 -20.262 1.00 90.69 277 GLN A N 1
ATOM 2271 C CA . GLN A 1 277 ? 14.049 -5.944 -21.692 1.00 90.69 277 GLN A CA 1
ATOM 2272 C C . GLN A 1 277 ? 14.854 -6.937 -22.510 1.00 90.69 277 GLN A C 1
ATOM 2274 O O . GLN A 1 277 ? 14.291 -7.630 -23.352 1.00 90.69 277 GLN A O 1
ATOM 2279 N N . ASP A 1 278 ? 16.139 -7.068 -22.201 1.00 88.31 278 ASP A N 1
ATOM 2280 C CA . ASP A 1 278 ? 16.994 -8.065 -22.827 1.00 88.31 278 ASP A CA 1
ATOM 2281 C C . ASP A 1 278 ? 16.510 -9.500 -22.539 1.00 88.31 278 ASP A C 1
ATOM 2283 O O . ASP A 1 278 ? 16.387 -10.306 -23.460 1.00 88.31 278 ASP A O 1
ATOM 2287 N N . ILE A 1 279 ? 16.137 -9.803 -21.289 1.00 86.81 279 ILE A N 1
ATOM 2288 C CA . ILE A 1 279 ? 15.637 -11.134 -20.899 1.00 86.81 279 ILE A CA 1
ATOM 2289 C C . ILE A 1 279 ? 14.326 -11.490 -21.613 1.00 86.81 279 ILE A C 1
ATOM 2291 O O . ILE A 1 279 ? 14.124 -12.642 -22.001 1.00 86.81 279 ILE A O 1
ATOM 2295 N N . PHE A 1 280 ? 13.412 -10.529 -21.757 1.00 88.00 280 PHE A N 1
ATOM 2296 C CA . PHE A 1 280 ? 12.072 -10.764 -22.299 1.00 88.00 280 PHE A CA 1
ATOM 2297 C C . PHE A 1 280 ? 11.913 -10.376 -23.774 1.00 88.00 280 PHE A C 1
ATOM 2299 O O . PHE A 1 280 ? 10.819 -10.542 -24.313 1.00 88.00 280 PHE A O 1
ATOM 2306 N N . GLY A 1 281 ? 12.972 -9.889 -24.426 1.00 90.19 281 GLY A N 1
ATOM 2307 C CA . GLY A 1 281 ? 12.945 -9.451 -25.823 1.00 90.19 281 GLY A CA 1
ATOM 2308 C C . GLY A 1 281 ? 12.061 -8.223 -26.067 1.00 90.19 281 GLY A C 1
ATOM 2309 O O . GLY A 1 281 ? 11.365 -8.166 -27.078 1.00 90.19 281 GLY A O 1
ATOM 2310 N N . LEU A 1 282 ? 12.047 -7.266 -25.136 1.00 93.06 282 LEU A N 1
ATOM 2311 C CA . LEU A 1 282 ? 11.253 -6.034 -25.223 1.00 93.06 282 LEU A CA 1
ATOM 2312 C C . LEU A 1 282 ? 12.098 -4.877 -25.761 1.00 93.06 282 LEU A C 1
ATOM 2314 O O . LEU A 1 282 ? 13.253 -4.727 -25.374 1.00 93.06 282 LEU A O 1
ATOM 2318 N N . SER A 1 283 ? 11.517 -4.010 -26.592 1.00 94.38 283 SER A N 1
ATOM 2319 C CA . SER A 1 283 ? 12.203 -2.793 -27.042 1.00 94.38 283 SER A CA 1
ATOM 2320 C C . SER A 1 283 ? 12.138 -1.667 -26.007 1.00 94.38 283 SER A C 1
ATOM 2322 O O . SER A 1 283 ? 11.222 -1.602 -25.180 1.00 94.38 283 SER A O 1
ATOM 2324 N N . SER A 1 284 ? 13.098 -0.744 -26.082 1.00 93.75 284 SER A N 1
ATOM 2325 C CA . SER A 1 284 ? 13.088 0.541 -25.365 1.00 93.75 284 SER A CA 1
ATOM 2326 C C . SER A 1 284 ? 11.795 1.326 -25.581 1.00 93.75 284 SER A C 1
ATOM 2328 O O . SER A 1 284 ? 11.218 1.860 -24.633 1.00 93.75 284 SER A O 1
ATOM 2330 N N . GLU A 1 285 ? 11.292 1.346 -26.814 1.00 94.44 285 GLU A N 1
ATOM 2331 C CA . GLU A 1 285 ? 10.056 2.033 -27.182 1.00 94.44 285 GLU A CA 1
ATOM 2332 C C . GLU A 1 285 ? 8.829 1.414 -26.502 1.00 94.44 285 GLU A C 1
ATOM 2334 O O . GLU A 1 285 ? 7.964 2.150 -26.031 1.00 94.44 285 GLU A O 1
ATOM 2339 N N . TYR A 1 286 ? 8.771 0.080 -26.399 1.00 94.94 286 TYR A N 1
ATOM 2340 C CA . TYR A 1 286 ? 7.695 -0.606 -25.683 1.00 94.94 286 TYR A CA 1
ATOM 2341 C C . TYR A 1 286 ? 7.711 -0.246 -24.194 1.00 94.94 286 TYR A C 1
ATOM 2343 O O . TYR A 1 286 ? 6.689 0.170 -23.651 1.00 94.94 286 TYR A O 1
ATOM 2351 N N . SER A 1 287 ? 8.873 -0.347 -23.536 1.00 94.81 287 SER A N 1
ATOM 2352 C CA . SER A 1 287 ? 9.009 0.013 -22.118 1.00 94.81 287 SER A CA 1
ATOM 2353 C C . SER A 1 287 ? 8.586 1.460 -21.868 1.00 94.81 287 SER A C 1
ATOM 2355 O O . SER A 1 287 ? 7.811 1.728 -20.952 1.00 94.81 287 SER A O 1
ATOM 2357 N N . TYR A 1 288 ? 9.058 2.390 -22.703 1.00 94.56 288 TYR A N 1
ATOM 2358 C CA . TYR A 1 288 ? 8.712 3.805 -22.608 1.00 94.56 288 TYR A CA 1
ATOM 2359 C C . TYR A 1 288 ? 7.202 4.045 -22.743 1.00 94.56 288 TYR A C 1
ATOM 2361 O O . TYR A 1 288 ? 6.621 4.731 -21.902 1.00 94.56 288 TYR A O 1
ATOM 2369 N N . ASP A 1 289 ? 6.554 3.450 -23.749 1.00 94.94 289 ASP A N 1
ATOM 2370 C CA . ASP A 1 289 ? 5.108 3.584 -23.950 1.00 94.94 289 ASP A CA 1
ATOM 2371 C C . ASP A 1 289 ? 4.311 3.069 -22.741 1.00 94.94 289 ASP A C 1
ATOM 2373 O O . ASP A 1 289 ? 3.425 3.764 -22.235 1.00 94.94 289 ASP A O 1
ATOM 2377 N N . VAL A 1 290 ? 4.660 1.890 -22.216 1.00 95.88 290 VAL A N 1
ATOM 2378 C CA . VAL A 1 290 ? 3.998 1.317 -21.036 1.00 95.88 290 VAL A CA 1
ATOM 2379 C C . VAL A 1 290 ? 4.155 2.222 -19.812 1.00 95.88 290 VAL A C 1
ATOM 2381 O O . VAL A 1 290 ? 3.168 2.509 -19.127 1.00 95.88 290 VAL A O 1
ATOM 2384 N N . LEU A 1 291 ? 5.378 2.686 -19.539 1.00 95.69 291 LEU A N 1
ATOM 2385 C CA . LEU A 1 291 ? 5.681 3.568 -18.410 1.00 95.69 291 LEU A CA 1
ATOM 2386 C C . LEU A 1 291 ? 4.911 4.890 -18.522 1.00 95.69 291 LEU A C 1
ATOM 2388 O O . LEU A 1 291 ? 4.311 5.332 -17.539 1.00 95.69 291 LEU A O 1
ATOM 2392 N N . ASN A 1 292 ? 4.866 5.486 -19.716 1.00 94.56 292 ASN A N 1
ATOM 2393 C CA . ASN A 1 292 ? 4.167 6.744 -19.950 1.00 94.56 292 ASN A CA 1
ATOM 2394 C C . ASN A 1 292 ? 2.644 6.589 -19.828 1.00 94.56 292 ASN A C 1
ATOM 2396 O O . ASN A 1 292 ? 2.001 7.374 -19.130 1.00 94.56 292 ASN A O 1
ATOM 2400 N N . ARG A 1 293 ? 2.055 5.542 -20.426 1.00 95.69 293 ARG A N 1
ATOM 2401 C CA . ARG A 1 293 ? 0.613 5.269 -20.305 1.00 95.69 293 ARG A CA 1
ATOM 2402 C C . ARG A 1 293 ? 0.198 5.001 -18.861 1.00 95.69 293 ARG A C 1
ATOM 2404 O O . ARG A 1 293 ? -0.841 5.501 -18.429 1.00 95.69 293 ARG A O 1
ATOM 2411 N N . PHE A 1 294 ? 1.006 4.264 -18.099 1.00 96.00 294 PHE A N 1
ATOM 2412 C CA . PHE A 1 294 ? 0.750 4.050 -16.676 1.00 96.00 294 PHE A CA 1
ATOM 2413 C C . PHE A 1 294 ? 0.845 5.347 -15.870 1.00 96.00 294 PHE A C 1
ATOM 2415 O O . PHE A 1 294 ? -0.063 5.648 -15.095 1.0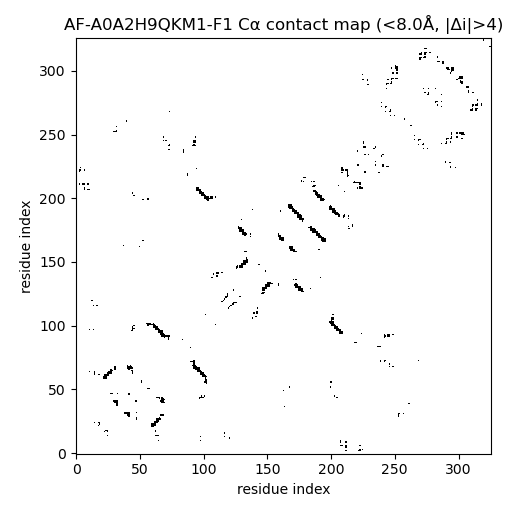0 96.00 294 PHE A O 1
ATOM 2422 N N . SER A 1 295 ? 1.910 6.124 -16.081 1.00 95.06 295 SER A N 1
ATOM 2423 C CA . SER A 1 295 ? 2.127 7.412 -15.418 1.00 95.06 295 SER A CA 1
ATOM 2424 C C . SER A 1 295 ? 0.951 8.366 -15.657 1.00 95.06 295 SER A C 1
ATOM 2426 O O . SER A 1 295 ? 0.369 8.917 -14.717 1.00 95.06 295 SER A O 1
ATOM 2428 N N . LEU A 1 296 ? 0.519 8.482 -16.914 1.00 94.50 296 LEU A N 1
ATOM 2429 C CA . LEU A 1 296 ? -0.617 9.309 -17.297 1.00 94.50 296 LEU A CA 1
ATOM 2430 C C . LEU A 1 296 ? -1.923 8.784 -16.689 1.00 94.50 296 LEU A C 1
ATOM 2432 O O . LEU A 1 296 ? -2.715 9.556 -16.155 1.00 94.50 296 LEU A O 1
ATOM 2436 N N . GLY A 1 297 ? -2.149 7.472 -16.733 1.00 93.44 297 GLY A N 1
ATOM 2437 C CA . GLY A 1 297 ? -3.399 6.875 -16.281 1.00 93.44 297 GLY A CA 1
ATOM 2438 C C . GLY A 1 297 ? -3.594 6.851 -14.762 1.00 93.44 297 GLY A C 1
ATOM 2439 O O . GLY A 1 297 ? -4.726 7.010 -14.303 1.00 93.44 297 GLY A O 1
ATOM 2440 N N . GLU A 1 298 ? -2.531 6.660 -13.973 1.00 93.81 298 GLU A N 1
ATOM 2441 C CA . GLU A 1 298 ? -2.633 6.602 -12.505 1.00 93.81 298 GLU A CA 1
ATOM 2442 C C . GLU A 1 298 ? -2.293 7.937 -11.819 1.00 93.81 298 GLU A C 1
ATOM 2444 O O . GLU A 1 298 ? -2.870 8.229 -10.769 1.00 93.81 298 GLU A O 1
ATOM 2449 N N . PHE A 1 299 ? -1.427 8.777 -12.403 1.00 93.25 299 PHE A N 1
ATOM 2450 C CA . PHE A 1 299 ? -0.979 10.037 -11.784 1.00 93.25 299 PHE A CA 1
ATOM 2451 C C . PHE A 1 299 ? -1.323 11.299 -12.580 1.00 93.25 299 PHE A C 1
ATOM 2453 O O . PHE A 1 299 ? -1.073 12.398 -12.083 1.00 93.25 299 PHE A O 1
ATOM 2460 N N . ASN A 1 300 ? -1.903 11.173 -13.780 1.00 93.88 300 ASN A N 1
ATOM 2461 C CA . ASN A 1 300 ? -2.174 12.296 -14.684 1.00 93.88 300 ASN A CA 1
ATOM 2462 C C . ASN A 1 300 ? -0.916 13.135 -14.975 1.00 93.88 300 ASN A C 1
ATOM 2464 O O . ASN A 1 300 ? -0.957 14.366 -15.001 1.00 93.88 300 ASN A O 1
ATOM 2468 N N . LYS A 1 301 ? 0.219 12.449 -15.138 1.00 90.81 301 LYS A N 1
ATOM 2469 C CA . LYS A 1 301 ? 1.518 13.037 -15.464 1.00 90.81 301 LYS A CA 1
ATOM 2470 C C . LYS A 1 301 ? 2.193 12.204 -16.534 1.00 90.81 301 LYS A C 1
ATOM 2472 O O . LYS A 1 301 ? 2.228 10.982 -16.424 1.00 90.81 301 LYS A O 1
ATOM 2477 N N . GLU A 1 302 ? 2.763 12.853 -17.533 1.00 85.81 302 GLU A N 1
ATOM 2478 C CA . GLU A 1 302 ? 3.708 12.184 -18.424 1.00 85.81 302 GLU A CA 1
ATOM 2479 C C . GLU A 1 302 ? 5.000 11.893 -17.660 1.00 85.81 302 GLU A C 1
ATOM 2481 O O . GLU A 1 302 ? 5.354 12.611 -16.716 1.00 85.81 302 GLU A O 1
ATOM 2486 N N . THR A 1 303 ? 5.705 10.832 -18.047 1.00 80.00 303 THR A N 1
ATOM 2487 C CA . THR A 1 303 ? 7.031 10.578 -17.483 1.00 80.00 303 THR A CA 1
ATOM 2488 C C . THR A 1 303 ? 7.964 11.699 -17.929 1.00 80.00 303 THR A C 1
ATOM 2490 O O . THR A 1 303 ? 8.355 11.757 -19.094 1.00 80.00 303 THR A O 1
ATOM 2493 N N . ASN A 1 304 ? 8.306 12.599 -17.009 1.00 66.31 304 ASN A N 1
ATOM 2494 C CA . ASN A 1 304 ? 9.335 13.604 -17.240 1.00 66.31 304 ASN A CA 1
ATOM 2495 C C . ASN A 1 304 ? 10.710 12.935 -17.214 1.00 66.31 304 ASN A C 1
ATOM 2497 O O . ASN A 1 304 ? 10.917 12.021 -16.417 1.00 66.31 304 ASN A O 1
ATOM 2501 N N . LEU A 1 305 ? 11.625 13.461 -18.038 1.00 62.47 305 LEU A N 1
ATOM 2502 C CA . LEU A 1 305 ? 12.996 13.015 -18.348 1.00 62.47 305 LEU A CA 1
ATOM 2503 C C . LEU A 1 305 ? 13.108 12.406 -19.751 1.00 62.47 305 LEU A C 1
ATOM 2505 O O . LEU A 1 305 ? 12.158 11.830 -20.277 1.00 62.47 305 LEU A O 1
ATOM 2509 N N . ASN A 1 306 ? 14.314 12.492 -20.322 1.00 81.56 306 ASN A N 1
ATOM 2510 C CA . ASN A 1 306 ? 14.761 11.723 -21.488 1.00 81.56 306 ASN A CA 1
ATOM 2511 C C . ASN A 1 306 ? 14.836 10.220 -21.140 1.00 81.56 306 ASN A C 1
ATOM 2513 O O . ASN A 1 306 ? 15.875 9.583 -21.279 1.00 81.56 306 ASN A O 1
ATOM 2517 N N . LEU A 1 307 ? 13.751 9.655 -20.605 1.00 83.44 307 LEU A N 1
ATOM 2518 C CA . LEU A 1 307 ? 13.673 8.296 -20.083 1.00 83.44 307 LEU A CA 1
ATOM 2519 C C . LEU A 1 307 ? 14.037 7.276 -21.154 1.00 83.44 307 LEU A C 1
ATOM 2521 O O . LEU A 1 307 ? 14.775 6.339 -20.874 1.00 83.44 307 LEU A O 1
ATOM 2525 N N . LEU A 1 308 ? 13.550 7.488 -22.378 1.00 85.25 308 LEU A N 1
ATOM 2526 C CA . LEU A 1 308 ? 13.893 6.648 -23.517 1.00 85.25 308 LEU A CA 1
ATOM 2527 C C . LEU A 1 308 ? 15.410 6.621 -23.752 1.00 85.25 308 LEU A C 1
ATOM 2529 O O . LEU A 1 308 ? 15.973 5.546 -23.931 1.00 85.25 308 LEU A O 1
ATOM 2533 N N . ASP A 1 309 ? 16.073 7.778 -23.696 1.00 89.06 309 ASP A N 1
ATOM 2534 C CA . ASP A 1 309 ? 17.524 7.862 -23.882 1.00 89.06 309 ASP A CA 1
ATOM 2535 C C . ASP A 1 309 ? 18.280 7.211 -22.718 1.00 89.06 309 ASP A C 1
ATOM 2537 O O . ASP A 1 309 ? 19.281 6.541 -22.943 1.00 89.06 309 ASP A O 1
ATOM 2541 N N . LEU A 1 310 ? 17.791 7.355 -21.481 1.00 88.69 310 LEU A N 1
ATOM 2542 C CA . LEU A 1 310 ? 18.387 6.715 -20.302 1.00 88.69 310 LEU A CA 1
ATOM 2543 C C . LEU A 1 310 ? 18.276 5.187 -20.357 1.00 88.69 310 LEU A C 1
ATOM 2545 O O . LEU A 1 310 ? 19.235 4.496 -20.020 1.00 88.69 310 LEU A O 1
ATOM 2549 N N . ILE A 1 311 ? 17.130 4.656 -20.794 1.00 86.06 311 ILE A N 1
ATOM 2550 C CA . ILE A 1 311 ? 16.948 3.212 -20.983 1.00 86.06 311 ILE A CA 1
ATOM 2551 C C . ILE A 1 311 ? 17.907 2.714 -22.070 1.00 86.06 311 ILE A C 1
ATOM 2553 O O . ILE A 1 311 ? 18.663 1.779 -21.819 1.00 86.06 311 ILE A O 1
ATOM 2557 N N . LYS A 1 312 ? 17.960 3.391 -23.226 1.00 89.56 312 LYS A N 1
ATOM 2558 C CA . LYS A 1 312 ? 18.887 3.057 -24.322 1.00 89.56 312 LYS A CA 1
ATOM 2559 C C . LYS A 1 312 ? 20.350 3.107 -23.886 1.00 89.56 312 LYS A C 1
ATOM 2561 O O . LYS A 1 312 ? 21.133 2.230 -24.237 1.00 89.56 312 LYS A O 1
ATOM 2566 N N . GLN A 1 313 ? 20.721 4.103 -23.085 1.00 92.31 313 GLN A N 1
ATOM 2567 C CA . GLN A 1 313 ? 22.070 4.215 -22.540 1.00 92.31 313 GLN A CA 1
ATOM 2568 C C . GLN A 1 313 ? 22.421 3.020 -21.642 1.00 92.31 313 GLN A C 1
ATOM 2570 O O . GLN A 1 313 ? 23.541 2.515 -21.707 1.00 92.31 313 GLN A O 1
ATOM 2575 N N . GLU A 1 314 ? 21.494 2.554 -20.802 1.00 91.75 314 GLU A N 1
ATOM 2576 C CA . GLU A 1 314 ? 21.740 1.379 -19.960 1.00 91.75 314 GLU A CA 1
ATOM 2577 C C . GLU A 1 314 ? 21.710 0.062 -20.758 1.00 91.75 314 GLU A C 1
ATOM 2579 O O . GLU A 1 314 ? 22.489 -0.839 -20.451 1.00 91.75 314 GLU A O 1
ATOM 2584 N N . GLU A 1 315 ? 20.909 -0.046 -21.825 1.00 88.12 315 GLU A N 1
ATOM 2585 C CA . GLU A 1 315 ? 20.991 -1.156 -22.790 1.00 88.12 315 GLU A CA 1
ATOM 2586 C C . GLU A 1 315 ? 22.391 -1.227 -23.433 1.00 88.12 315 GLU A C 1
ATOM 2588 O O . GLU A 1 315 ? 23.021 -2.291 -23.440 1.00 88.12 315 GLU A O 1
ATOM 2593 N N . ASP A 1 316 ? 22.927 -0.088 -23.883 1.00 90.69 316 ASP A N 1
ATOM 2594 C CA . ASP A 1 316 ? 24.284 0.017 -24.432 1.00 90.69 316 ASP A CA 1
ATOM 2595 C C . ASP A 1 316 ? 25.354 -0.367 -23.398 1.00 90.69 316 ASP A C 1
ATOM 2597 O O . ASP A 1 316 ? 26.299 -1.097 -23.716 1.00 90.69 316 ASP A O 1
ATOM 2601 N N . ASN A 1 317 ? 25.213 0.084 -22.146 1.00 90.56 317 ASN A N 1
ATOM 2602 C CA . ASN A 1 317 ? 26.126 -0.278 -21.058 1.00 90.56 317 ASN A CA 1
ATOM 2603 C C . ASN A 1 317 ? 26.117 -1.791 -20.792 1.00 90.56 317 ASN A C 1
ATOM 2605 O O . ASN A 1 317 ? 27.180 -2.399 -20.639 1.00 90.56 317 ASN A O 1
ATOM 2609 N N . LEU A 1 318 ? 24.934 -2.417 -20.762 1.00 87.38 318 LEU A N 1
ATOM 2610 C CA . LEU A 1 318 ? 24.788 -3.864 -20.583 1.00 87.38 318 LEU A CA 1
ATOM 2611 C C . LEU A 1 318 ? 25.411 -4.640 -21.746 1.00 87.38 318 LEU A C 1
ATOM 2613 O O . LEU A 1 318 ? 26.103 -5.639 -21.522 1.00 87.38 318 LEU A O 1
ATOM 2617 N N . TRP A 1 319 ? 25.210 -4.174 -22.981 1.00 89.19 319 TRP A N 1
ATOM 2618 C CA . TRP A 1 319 ? 25.832 -4.765 -24.161 1.00 89.19 319 TRP A CA 1
ATOM 2619 C C . TRP A 1 319 ? 27.360 -4.671 -24.094 1.00 89.19 319 TRP A C 1
ATOM 2621 O O . TRP A 1 319 ? 28.043 -5.681 -24.281 1.00 89.19 319 TRP A O 1
ATOM 2631 N N . ARG A 1 320 ? 27.914 -3.498 -23.762 1.00 88.50 320 ARG A N 1
ATOM 2632 C CA . ARG A 1 320 ? 29.366 -3.302 -23.606 1.00 88.50 320 ARG A CA 1
ATOM 2633 C C . ARG A 1 320 ? 29.949 -4.222 -22.540 1.00 88.50 320 ARG A C 1
ATOM 2635 O O . ARG A 1 320 ? 30.911 -4.938 -22.818 1.00 88.50 320 ARG A O 1
ATOM 2642 N N . PHE A 1 321 ? 29.309 -4.283 -21.372 1.00 86.88 321 PHE A N 1
ATOM 2643 C CA . PHE A 1 321 ? 29.721 -5.142 -20.264 1.00 86.88 321 PHE A CA 1
ATOM 2644 C C . PHE A 1 321 ? 29.796 -6.623 -20.669 1.00 86.88 321 PHE A C 1
ATOM 2646 O O . PHE A 1 321 ? 30.799 -7.286 -20.411 1.00 86.88 321 PHE A O 1
ATOM 2653 N N . ARG A 1 322 ? 28.779 -7.143 -21.368 1.00 83.00 322 ARG A N 1
ATOM 2654 C CA . ARG A 1 322 ? 28.751 -8.544 -21.839 1.00 83.00 322 ARG A CA 1
ATOM 2655 C C . ARG A 1 322 ? 29.829 -8.865 -22.870 1.00 83.00 322 ARG A C 1
ATOM 2657 O O . ARG A 1 322 ? 30.270 -10.008 -22.946 1.00 83.00 322 ARG A O 1
ATOM 2664 N N . ASN A 1 323 ? 30.246 -7.870 -23.646 1.00 87.75 323 ASN A N 1
ATOM 2665 C CA . ASN A 1 323 ? 31.276 -8.012 -24.672 1.00 87.75 323 ASN A CA 1
ATOM 2666 C C . ASN A 1 323 ? 32.683 -7.644 -24.167 1.00 87.75 323 ASN A C 1
ATOM 2668 O O . ASN A 1 323 ? 33.622 -7.617 -24.960 1.00 87.75 323 ASN A O 1
ATOM 2672 N N . GLY A 1 324 ? 32.850 -7.363 -22.868 1.00 85.75 324 GLY A N 1
ATOM 2673 C CA . GLY A 1 324 ? 34.140 -6.975 -22.290 1.00 85.75 324 GLY A CA 1
ATOM 2674 C C . GLY A 1 324 ? 34.672 -5.639 -22.817 1.00 85.75 324 GLY A C 1
ATOM 2675 O O . GLY A 1 324 ? 35.882 -5.421 -22.835 1.00 85.75 324 GLY A O 1
ATOM 2676 N N . ILE A 1 325 ? 33.779 -4.764 -23.283 1.00 77.19 325 ILE A N 1
ATOM 2677 C CA . ILE A 1 325 ? 34.108 -3.421 -23.758 1.00 77.19 325 ILE A CA 1
ATOM 2678 C C . ILE A 1 325 ? 34.003 -2.485 -22.552 1.00 77.19 325 ILE A C 1
ATOM 2680 O O . ILE A 1 325 ? 32.917 -2.324 -21.996 1.00 77.19 325 ILE A O 1
ATOM 2684 N N . ASN A 1 326 ? 35.137 -1.912 -22.139 1.00 70.19 326 ASN A N 1
ATOM 2685 C CA . ASN A 1 326 ? 35.203 -0.919 -21.059 1.00 70.19 326 ASN A CA 1
ATOM 2686 C C . ASN A 1 326 ? 34.750 0.465 -21.522 1.00 70.19 326 ASN A C 1
ATOM 2688 O O . ASN A 1 326 ? 35.119 0.857 -22.656 1.00 70.19 326 ASN A O 1
#

Nearest PDB structures (foldseek):
  1riq-assembly1_A  TM=7.608E-01  e=4.612E-15  Aquifex aeolicus
  3htz-assembly1_A  TM=7.180E-01  e=5.187E-14  Aquifex aeolicus
  3hy0-assembly1_A  TM=7.754E-01  e=7.633E-13  Escherichia coli K-12
  3hxx-assembly1_A  TM=7.365E-01  e=3.060E-13  Escherichia coli K-12
  3hy1-assembly2_B  TM=7.536E-01  e=4.043E-12  Escherichia coli K-12

Foldseek 3Di:
DPLVVVLVVLLVLLQVLLVVLQAAEDEEDFQPDPPDPVDRGAAEDCLVVVVCLVPAADQSKHWYKYWHFACPLLPPDPDPPDPVLVDLDDDFGTFIKTKIWHFPVCLQVVLVSVCCSVCPSLVADQQFKEKEFAPPPPSCVNVVVRHHYDHDPPDQVVQKADPVDQQKIKGKIWIWGQAPVRDTDTFWIKIFIDRNPHTGTIMIMGTSQRNSCVSVSHSASCSQLLLVLDDPPCSSGSSQSRLLLNLLSLLLGDCVPDDPVSVVSNLSSLLVNLVVCVVVVHDLVSSQSSSQCSNCVPRVDGRDDPSSVSSVVSNVVVVCVVVVND

Mean predicted aligned error: 4.97 Å

pLDDT: mean 90.44, std 10.14, range [42.66, 98.81]

Sequence (326 aa):
MNYDYLRKQHAKTFLSFFKEKQYSVESPSNLISENDNTLLYINDTIAPWKNYLGTQIPEEGLCLKQPCLRLQGLRDTISLENQLELKSERYIGYFTGLGILVGPNKENSVQEEILELLLQKYKILQSNIKIFARTDMNFLGVLSKQLDINLEQNPEIYYDWQYGLDNIKGKGATFMLRQKNNSLKEIGQLIEIYSGEKKLGYEFGFGLETFTSRFLQDETFASWPITKYIEEPHLKFKTLLDNYSCLATMLSCDTSKFTERHIQELNKNIRNIALLQDIFGLSSEYSYDVLNRFSLGEFNKETNLNLLDLIKQEEDNLWRFRNGIN

Secondary structure (DSSP, 8-state):
--HHHHHHHHHHHHHHHHHHTT-EEPPPPPSS-SS-TT-SS--SSSGGGHHHHSS---TT-EEEEEEEE--GGGGS---TT-HHHH-S----SEEEEEEEEE-GGGHHHHHHHHHIIIIIIS---GGGEEEEEETT-GGGTTGGGTSEEEEE---GGGGEEE-SSTTEEEEEEEEEEE-TTS-EEEEEEEEEEEETTEEEEEEEEEEHHHHHHHHTT--SGGGSGGGGT--TTGGG-HHHHHHHHHHHHHHTS-GGG--HHHHHHHHHHHHHHHHHHHHHT--HHHHHHHHHHHHHHHHS----SSHHHHHHHHHHHHHHHHTT--